Protein AF-A0A2N1RZ16-F1 (afdb_monomer)

Structure (mmCIF, N/CA/C/O backbone):
data_AF-A0A2N1RZ16-F1
#
_entry.id   AF-A0A2N1RZ16-F1
#
loop_
_atom_site.group_PDB
_atom_site.id
_atom_site.type_symbol
_atom_site.label_atom_id
_atom_site.label_alt_id
_atom_site.label_comp_id
_atom_site.label_asym_id
_atom_site.label_entity_id
_atom_site.label_seq_id
_atom_site.pdbx_PDB_ins_code
_atom_site.Cartn_x
_atom_site.Cartn_y
_atom_site.Cartn_z
_atom_site.occupancy
_atom_site.B_iso_or_equiv
_atom_site.auth_seq_id
_atom_site.auth_comp_id
_atom_site.auth_asym_id
_atom_site.auth_atom_id
_atom_site.pdbx_PDB_model_num
ATOM 1 N N . ILE A 1 1 ? -15.605 2.985 6.206 1.00 93.50 1 ILE A N 1
ATOM 2 C CA . ILE A 1 1 ? -14.361 3.387 5.515 1.00 93.50 1 ILE A CA 1
ATOM 3 C C . ILE A 1 1 ? -13.255 3.585 6.530 1.00 93.50 1 ILE A C 1
ATOM 5 O O . ILE A 1 1 ? -13.529 4.088 7.614 1.00 93.50 1 ILE A O 1
ATOM 9 N N . ILE A 1 2 ? -12.041 3.187 6.169 1.00 96.56 2 ILE A N 1
ATOM 10 C CA . ILE A 1 2 ? -10.809 3.470 6.907 1.00 96.56 2 ILE A CA 1
ATOM 11 C C . ILE A 1 2 ? -9.919 4.259 5.952 1.00 96.56 2 ILE A C 1
ATOM 13 O O . ILE A 1 2 ? -9.827 3.893 4.780 1.00 96.56 2 ILE A O 1
ATOM 17 N N . TYR A 1 3 ? -9.338 5.362 6.410 1.00 95.06 3 TYR A N 1
ATOM 18 C CA . TYR A 1 3 ? -8.592 6.274 5.546 1.00 95.06 3 TYR A CA 1
ATOM 19 C C . TYR A 1 3 ? -7.454 6.966 6.295 1.00 95.06 3 TYR A C 1
ATOM 21 O O . TYR A 1 3 ? -7.453 7.071 7.522 1.00 95.06 3 TYR A O 1
ATOM 29 N N . GLU A 1 4 ? -6.471 7.427 5.527 1.00 94.75 4 GLU A N 1
ATOM 30 C CA . GLU A 1 4 ? -5.368 8.239 6.028 1.00 94.75 4 GLU A CA 1
ATOM 31 C C . GLU A 1 4 ? -5.790 9.698 6.190 1.00 94.75 4 GLU A C 1
ATOM 33 O O . GLU A 1 4 ? -6.530 10.259 5.378 1.00 94.75 4 GLU A O 1
ATOM 38 N N . ARG A 1 5 ? -5.281 10.333 7.239 1.00 91.94 5 ARG A N 1
ATOM 39 C CA . ARG A 1 5 ? -5.475 11.751 7.490 1.00 91.94 5 ARG A CA 1
ATOM 40 C C . ARG A 1 5 ? -4.145 12.407 7.810 1.00 91.94 5 ARG A C 1
ATOM 42 O O . ARG A 1 5 ? -3.365 11.915 8.625 1.00 91.94 5 ARG A O 1
ATOM 49 N N . HIS A 1 6 ? -3.898 13.549 7.177 1.00 88.81 6 HIS A N 1
ATOM 50 C CA . HIS A 1 6 ? -2.673 14.316 7.354 1.00 88.81 6 HIS A CA 1
ATOM 51 C C . HIS A 1 6 ? -3.001 15.750 7.753 1.00 88.81 6 HIS A C 1
ATOM 53 O O . HIS A 1 6 ? -3.536 16.521 6.958 1.00 88.81 6 HIS A O 1
ATOM 59 N N . GLY A 1 7 ? -2.601 16.155 8.955 1.00 78.38 7 GLY A N 1
ATOM 60 C CA . GLY A 1 7 ? -2.530 17.576 9.265 1.00 78.38 7 GLY A CA 1
ATOM 61 C C . GLY A 1 7 ? -3.830 18.202 9.762 1.00 78.38 7 GLY A C 1
ATOM 62 O O . GLY A 1 7 ? -4.535 17.669 10.614 1.00 78.38 7 GLY A O 1
ATOM 63 N N . ARG A 1 8 ? -4.046 19.437 9.298 1.00 70.50 8 ARG A N 1
ATOM 64 C CA . ARG A 1 8 ? -5.007 20.399 9.847 1.00 70.50 8 ARG A CA 1
ATOM 65 C C . ARG A 1 8 ? -6.436 20.108 9.377 1.00 70.50 8 ARG A C 1
ATOM 67 O O . ARG A 1 8 ? -6.616 19.446 8.358 1.00 70.50 8 ARG A O 1
ATOM 74 N N . PRO A 1 9 ? -7.446 20.650 10.075 1.00 72.00 9 PRO A N 1
ATOM 75 C CA . PRO A 1 9 ? -8.826 20.534 9.639 1.00 72.00 9 PRO A CA 1
ATOM 76 C C . PRO A 1 9 ? -9.005 21.097 8.236 1.00 72.00 9 PRO A C 1
ATOM 78 O O . PRO A 1 9 ? -8.392 22.118 7.909 1.00 72.00 9 PRO A O 1
ATOM 81 N N . ILE A 1 10 ? -9.864 20.467 7.440 1.00 73.56 10 ILE A N 1
ATOM 82 C CA . ILE A 1 10 ? -10.201 20.976 6.113 1.00 73.56 10 ILE A CA 1
ATOM 83 C C . ILE A 1 10 ? -10.943 22.306 6.309 1.00 73.56 10 ILE A C 1
ATOM 85 O O . ILE A 1 10 ? -12.022 22.317 6.922 1.00 73.56 10 ILE A O 1
ATOM 89 N N . PRO A 1 11 ? -10.389 23.436 5.828 1.00 69.44 11 PRO A N 1
ATOM 90 C CA . PRO A 1 11 ? -11.023 24.735 5.994 1.00 69.44 11 PRO A CA 1
ATOM 91 C C . PRO A 1 11 ? -12.453 24.713 5.451 1.00 69.44 11 PRO A C 1
ATOM 93 O O . PRO A 1 11 ? -12.711 24.130 4.402 1.00 69.44 11 PRO A O 1
ATOM 96 N N . PHE A 1 12 ? -13.379 25.351 6.169 1.00 70.56 12 PHE A N 1
ATOM 97 C CA . PHE A 1 12 ? -14.799 25.500 5.802 1.00 70.56 12 PHE A CA 1
ATOM 98 C C . PHE A 1 12 ? -15.644 24.214 5.787 1.00 70.56 12 PHE A C 1
ATOM 100 O O . PHE A 1 12 ? -16.866 24.315 5.867 1.00 70.56 12 PHE A O 1
ATOM 107 N N . VAL A 1 13 ? -15.021 23.034 5.776 1.00 73.44 13 VAL A N 1
ATOM 108 C CA . VAL A 1 13 ? -15.701 21.736 5.903 1.00 73.44 13 VAL A CA 1
ATOM 109 C C . VAL A 1 13 ? -15.804 21.334 7.373 1.00 73.44 13 VAL A C 1
ATOM 111 O O . VAL A 1 13 ? -16.865 20.932 7.843 1.00 73.44 13 VAL A O 1
ATOM 114 N N . GLU A 1 14 ? -14.726 21.504 8.137 1.00 73.25 14 GLU A N 1
ATOM 115 C CA . GLU A 1 14 ? -14.654 21.005 9.508 1.00 73.25 14 GLU A CA 1
ATOM 116 C C . GLU A 1 14 ? -14.695 22.135 10.537 1.00 73.25 14 GLU A C 1
ATOM 118 O O . GLU A 1 14 ? -13.724 22.861 10.775 1.00 73.25 14 GLU A O 1
ATOM 123 N N . LYS A 1 15 ? -15.844 22.274 11.203 1.00 73.88 15 LYS A N 1
ATOM 124 C CA . LYS A 1 15 ? -16.031 23.230 12.299 1.00 73.88 15 LYS A CA 1
ATOM 125 C C . LYS A 1 15 ? -15.676 22.582 13.634 1.00 73.88 15 LYS A C 1
ATOM 127 O O . LYS A 1 15 ? -16.535 22.073 14.345 1.00 73.88 15 LYS A O 1
ATOM 132 N N . LEU A 1 16 ? -14.398 22.644 14.009 1.00 74.25 16 LEU A N 1
ATOM 133 C CA . LEU A 1 16 ? -13.968 22.168 15.325 1.00 74.25 16 LEU A CA 1
ATOM 134 C C . LEU A 1 16 ? -14.426 23.114 16.442 1.00 74.25 16 LEU A C 1
ATOM 136 O O . LEU A 1 16 ? -13.957 24.257 16.539 1.00 74.25 16 LEU A O 1
ATOM 140 N N . THR A 1 17 ? -15.271 22.605 17.339 1.00 77.19 17 THR A N 1
ATOM 141 C CA . THR A 1 17 ? -15.598 23.271 18.610 1.00 77.19 17 THR A CA 1
ATOM 142 C C . THR A 1 17 ? -14.354 23.405 19.501 1.00 77.19 17 THR A C 1
ATOM 144 O O . THR A 1 17 ? -13.356 22.704 19.312 1.00 77.19 17 THR A O 1
ATOM 147 N N . LYS A 1 18 ? -14.393 24.277 20.524 1.00 73.06 18 LYS A N 1
ATOM 148 C CA . LYS A 1 18 ? -13.283 24.416 21.495 1.00 73.06 18 LYS A CA 1
ATOM 149 C C . LYS A 1 18 ? -12.884 23.072 22.122 1.00 73.06 18 LYS A C 1
ATOM 151 O O . LYS A 1 18 ? -11.696 22.816 22.290 1.00 73.06 18 LYS A O 1
ATOM 156 N N . ARG A 1 19 ? -13.866 22.211 22.418 1.00 72.44 19 ARG A N 1
ATOM 157 C CA . ARG A 1 19 ? -13.645 20.864 22.964 1.00 72.44 19 ARG A CA 1
ATOM 158 C C . ARG A 1 19 ? -12.944 19.958 21.949 1.00 72.44 19 ARG A C 1
ATOM 160 O O . ARG A 1 19 ? -11.936 19.354 22.292 1.00 72.44 19 ARG A O 1
ATOM 167 N N . MET A 1 20 ? -13.412 19.940 20.699 1.00 74.44 20 MET A N 1
ATOM 168 C CA . MET A 1 20 ? -12.822 19.120 19.631 1.00 74.44 20 MET A CA 1
ATOM 169 C C . MET A 1 20 ? -11.389 19.535 19.289 1.00 74.44 20 MET A C 1
ATOM 171 O O . MET A 1 20 ? -10.557 18.687 19.001 1.00 74.44 20 MET A O 1
ATOM 175 N N . ARG A 1 21 ? -11.059 20.833 19.367 1.00 73.25 21 ARG A N 1
ATOM 176 C CA . ARG A 1 21 ? -9.687 21.314 19.119 1.00 73.25 21 ARG A CA 1
ATOM 177 C C . ARG A 1 21 ? -8.661 20.747 20.100 1.00 73.25 21 ARG A C 1
ATOM 179 O O . ARG A 1 21 ? -7.497 20.642 19.726 1.00 73.25 21 ARG A O 1
ATOM 186 N N . LYS A 1 22 ? -9.068 20.413 21.330 1.00 69.56 22 LYS A N 1
ATOM 187 C CA . LYS A 1 22 ? -8.168 19.870 22.359 1.00 69.56 22 LYS A CA 1
ATOM 188 C C . LYS A 1 22 ? -7.806 18.404 22.096 1.00 69.56 22 LYS A C 1
ATOM 190 O O . LYS A 1 22 ? -6.695 18.006 22.413 1.00 69.56 22 LYS A O 1
ATOM 195 N N . SER A 1 23 ? -8.717 17.632 21.503 1.00 73.62 23 SER A N 1
ATOM 196 C CA . SER A 1 23 ? -8.520 16.219 21.148 1.00 73.62 23 SER A CA 1
ATOM 197 C C . SER A 1 23 ? -8.147 16.004 19.677 1.00 73.62 23 SER A C 1
ATOM 199 O O . SER A 1 23 ? -8.096 14.870 19.218 1.00 73.62 23 SER A O 1
ATOM 201 N N . HIS A 1 24 ? -7.934 17.077 18.911 1.00 81.19 24 HIS A N 1
ATOM 202 C CA . HIS A 1 24 ? -7.665 16.977 17.483 1.00 81.19 24 HIS A CA 1
ATOM 203 C C . HIS A 1 24 ? -6.227 16.530 17.216 1.00 81.19 24 HIS A C 1
ATOM 205 O O . HIS A 1 24 ? -5.270 17.235 17.557 1.00 81.19 24 HIS A O 1
ATOM 211 N N . VAL A 1 25 ? -6.084 15.394 16.540 1.00 83.94 25 VAL A N 1
ATOM 212 C CA . VAL A 1 25 ? -4.793 14.886 16.082 1.00 83.94 25 VAL A CA 1
ATOM 213 C C . VAL A 1 25 ? -4.338 15.689 14.868 1.00 83.94 25 VAL A C 1
ATOM 215 O O . VAL A 1 25 ? -4.990 15.708 13.831 1.00 83.94 25 VAL A O 1
ATOM 218 N N . ARG A 1 26 ? -3.196 16.372 15.005 1.00 84.69 26 ARG A N 1
ATOM 219 C CA . ARG A 1 26 ? -2.578 17.150 13.915 1.00 84.69 26 ARG A CA 1
ATOM 220 C C . ARG A 1 26 ? -1.574 16.345 13.091 1.00 84.69 26 ARG A C 1
ATOM 222 O O . ARG A 1 26 ? -1.185 16.794 12.019 1.00 84.69 26 ARG A O 1
ATOM 229 N N . GLY A 1 27 ? -1.079 15.230 13.624 1.00 91.25 27 GLY A N 1
ATOM 230 C CA . GLY A 1 27 ? -0.107 14.373 12.944 1.00 91.25 27 GLY A CA 1
ATOM 231 C C . GLY A 1 27 ? -0.750 13.545 11.835 1.00 91.25 27 GLY A C 1
ATOM 232 O O . GLY A 1 27 ? -1.965 13.574 11.654 1.00 91.25 27 GLY A O 1
ATOM 233 N N . SER A 1 28 ? 0.060 12.793 11.092 1.00 96.12 28 SER A N 1
ATOM 234 C CA . SER A 1 28 ? -0.474 11.732 10.238 1.00 96.12 28 SER A CA 1
ATOM 235 C C . SER A 1 28 ? -1.118 10.649 11.108 1.00 96.12 28 SER A C 1
ATOM 237 O O . SER A 1 28 ? -0.554 10.286 12.138 1.00 96.12 28 SER A O 1
ATOM 239 N N . HIS A 1 29 ? -2.279 10.139 10.715 1.00 96.75 29 HIS A N 1
ATOM 240 C CA . HIS A 1 29 ? -2.988 9.090 11.449 1.00 96.75 29 HIS A CA 1
ATOM 241 C C . HIS A 1 29 ? -4.002 8.373 10.553 1.00 96.75 29 HIS A C 1
ATOM 243 O O . HIS A 1 29 ? -4.281 8.823 9.440 1.00 96.75 29 HIS A O 1
ATOM 249 N N . ILE A 1 30 ? -4.528 7.253 11.040 1.00 97.81 30 ILE A N 1
ATOM 250 C CA . ILE A 1 30 ? -5.588 6.477 10.399 1.00 97.81 30 ILE A CA 1
ATOM 251 C C . ILE A 1 30 ? -6.891 6.692 11.168 1.00 97.81 30 ILE A C 1
ATOM 253 O O . ILE A 1 30 ? -6.920 6.572 12.394 1.00 97.81 30 ILE A O 1
ATOM 257 N N . GLU A 1 31 ? -7.967 6.998 10.445 1.00 95.88 31 GLU A N 1
ATOM 258 C CA . GLU A 1 31 ? -9.314 7.156 10.998 1.00 95.88 31 GLU A CA 1
ATOM 259 C C . GLU A 1 31 ? -10.296 6.161 10.372 1.00 95.88 31 GLU A C 1
ATOM 261 O O . GLU A 1 31 ? -10.116 5.696 9.243 1.00 95.88 31 GLU A O 1
ATOM 266 N N . MET A 1 32 ? -11.385 5.894 11.090 1.00 95.88 32 MET A N 1
ATOM 267 C CA . MET A 1 32 ? -12.543 5.154 10.608 1.00 95.88 32 MET A CA 1
ATOM 268 C C . MET A 1 32 ? -13.810 5.999 10.677 1.00 95.88 32 MET A C 1
ATOM 270 O O . MET A 1 32 ? -14.073 6.694 11.658 1.00 95.88 32 MET A O 1
ATOM 274 N N . ARG A 1 33 ? -14.647 5.866 9.646 1.00 95.00 33 ARG A N 1
ATOM 275 C CA . ARG A 1 33 ? -16.041 6.328 9.641 1.00 95.00 33 ARG A CA 1
ATOM 276 C C . ARG A 1 33 ? -16.957 5.222 9.142 1.00 95.00 33 ARG A C 1
ATOM 278 O O . ARG A 1 33 ? -16.579 4.439 8.270 1.00 95.00 33 ARG A O 1
ATOM 285 N N . SER A 1 34 ? -18.172 5.170 9.664 1.00 95.19 34 SER A N 1
ATOM 286 C CA . SER A 1 34 ? -19.204 4.214 9.252 1.00 95.19 34 SER A CA 1
ATOM 287 C C . SER A 1 34 ? -20.369 4.939 8.587 1.00 95.19 34 SER A C 1
ATOM 289 O O . SER A 1 34 ? -20.610 6.115 8.860 1.00 95.19 34 SER A O 1
ATOM 291 N N . SER A 1 35 ? -21.047 4.248 7.679 1.00 95.69 35 SER A N 1
ATOM 292 C CA . SER A 1 35 ? -22.243 4.723 6.994 1.00 95.69 35 SER A CA 1
ATOM 293 C C . SER A 1 35 ? -23.071 3.516 6.572 1.00 95.69 35 SER A C 1
ATOM 295 O O . SER A 1 35 ? -22.503 2.482 6.218 1.00 95.69 35 SER A O 1
ATOM 297 N N . ASN A 1 36 ? -24.392 3.671 6.596 1.00 96.00 36 ASN A N 1
ATOM 298 C CA . ASN A 1 36 ? -25.337 2.664 6.115 1.00 96.00 36 ASN A CA 1
ATOM 299 C C . ASN A 1 36 ? -25.869 2.988 4.705 1.00 96.00 36 ASN A C 1
ATOM 301 O O . ASN A 1 36 ? -26.555 2.160 4.117 1.00 96.00 36 ASN A O 1
ATOM 305 N N . ASP A 1 37 ? -25.570 4.177 4.170 1.00 95.25 37 ASP A N 1
ATOM 306 C CA . ASP A 1 37 ? -26.138 4.720 2.923 1.00 95.25 37 ASP A CA 1
ATOM 307 C C . ASP A 1 37 ? -25.094 5.404 2.012 1.00 95.25 37 ASP A C 1
ATOM 309 O O . ASP A 1 37 ? -25.440 5.992 0.987 1.00 95.25 37 ASP A O 1
ATOM 313 N N . LEU A 1 38 ? -23.816 5.370 2.405 1.00 93.56 38 LEU A N 1
ATOM 314 C CA . LEU A 1 38 ? -22.675 6.050 1.776 1.00 93.56 38 LEU A CA 1
ATOM 315 C C . LEU A 1 38 ? -22.796 7.584 1.685 1.00 93.56 38 LEU A C 1
ATOM 317 O O . LEU A 1 38 ? -21.920 8.238 1.116 1.00 93.56 38 LEU A O 1
ATOM 321 N N . SER A 1 39 ? -23.832 8.166 2.286 1.00 92.19 39 SER A N 1
ATOM 322 C CA . SER A 1 39 ? -24.160 9.592 2.216 1.00 92.19 39 SER A CA 1
ATOM 323 C C . SER A 1 39 ? -23.978 10.263 3.574 1.00 92.19 39 SER A C 1
ATOM 325 O O . SER A 1 39 ? -23.286 11.276 3.688 1.00 92.19 39 SER A O 1
ATOM 327 N N . ILE A 1 40 ? -24.542 9.671 4.625 1.00 89.88 40 ILE A N 1
ATOM 328 C CA . ILE A 1 40 ? -24.413 10.123 6.006 1.00 89.88 40 ILE A CA 1
ATOM 329 C C . ILE A 1 40 ? -23.335 9.287 6.691 1.00 89.88 40 ILE A C 1
ATOM 331 O O . ILE A 1 40 ? -23.384 8.057 6.699 1.00 89.88 40 ILE A O 1
ATOM 335 N N . TRP A 1 41 ? -22.360 9.963 7.295 1.00 92.81 41 TRP A N 1
ATOM 336 C CA . TRP A 1 41 ? -21.189 9.334 7.902 1.00 92.81 41 TRP A CA 1
ATOM 337 C C . TRP A 1 41 ? -21.090 9.659 9.391 1.00 92.81 41 TRP A C 1
ATOM 339 O O . TRP A 1 41 ? -21.268 10.811 9.787 1.00 92.81 41 TRP A O 1
ATOM 349 N N . SER A 1 42 ? -20.732 8.661 10.204 1.00 92.06 42 SER A N 1
ATOM 350 C CA . SER A 1 42 ? -20.472 8.827 11.641 1.00 92.06 42 SER A CA 1
ATOM 351 C C . SER A 1 42 ? -19.368 9.852 11.921 1.00 92.06 42 SER A C 1
ATOM 353 O O . SER A 1 42 ? -18.592 10.199 11.029 1.00 92.06 42 SER A O 1
ATOM 355 N N . GLU A 1 43 ? -19.224 10.289 13.171 1.00 88.81 43 GLU A N 1
ATOM 356 C CA . GLU A 1 43 ? -18.007 10.991 13.600 1.00 88.81 43 GLU A CA 1
ATOM 357 C C . GLU A 1 43 ? -16.756 10.115 13.364 1.00 88.81 43 GLU A C 1
ATOM 359 O O . GLU A 1 43 ? -16.863 8.879 13.421 1.00 88.81 43 GLU A O 1
ATOM 364 N N . PRO A 1 44 ? -15.592 10.722 13.059 1.00 90.12 44 PRO A N 1
ATOM 365 C CA . PRO A 1 44 ? -14.348 9.988 12.866 1.00 90.12 44 PRO A CA 1
ATOM 366 C C . PRO A 1 44 ? -13.865 9.363 14.175 1.00 90.12 44 PRO A C 1
ATOM 368 O O . PRO A 1 44 ? -13.873 9.997 15.233 1.00 90.12 44 PRO A O 1
ATOM 371 N N . ARG A 1 45 ? -13.418 8.110 14.088 1.00 92.12 45 ARG A N 1
ATOM 372 C CA . ARG A 1 45 ? -12.737 7.390 15.168 1.00 92.12 45 ARG A CA 1
ATOM 373 C C . ARG A 1 45 ? -11.265 7.252 14.816 1.00 92.12 45 ARG A C 1
ATOM 375 O O . ARG A 1 45 ? -10.944 6.763 13.737 1.00 92.12 45 ARG A O 1
ATOM 382 N N . LEU A 1 46 ? -10.389 7.695 15.710 1.00 94.50 46 LEU A N 1
ATOM 383 C CA . LEU A 1 46 ? -8.946 7.520 15.571 1.00 94.50 46 LEU A CA 1
ATOM 384 C C . LEU A 1 46 ? -8.594 6.045 15.786 1.00 94.50 46 LEU A C 1
ATOM 386 O O . LEU A 1 46 ? -8.941 5.501 16.830 1.00 94.50 46 LEU A O 1
ATOM 390 N N . LEU A 1 47 ? -7.908 5.430 14.822 1.00 97.50 47 LEU A N 1
ATOM 391 C CA . LEU A 1 47 ? -7.467 4.037 14.915 1.00 97.50 47 LEU A CA 1
ATOM 392 C C . LEU A 1 47 ? -5.984 3.912 15.283 1.00 97.50 47 LEU A C 1
ATOM 394 O O . LEU A 1 47 ? -5.637 3.063 16.094 1.00 97.50 47 LEU A O 1
ATOM 398 N N . LEU A 1 48 ? -5.116 4.730 14.676 1.00 97.75 48 LEU A N 1
ATOM 399 C CA . LEU A 1 48 ? -3.660 4.650 14.849 1.00 97.75 48 LEU A CA 1
ATOM 400 C C . LEU A 1 48 ? -2.998 5.996 14.538 1.00 97.75 48 LEU A C 1
ATOM 402 O O . LEU A 1 48 ? -3.217 6.543 13.452 1.00 97.75 48 LEU A O 1
ATOM 406 N N . GLU A 1 49 ? -2.154 6.523 15.426 1.00 97.06 49 GLU A N 1
ATOM 407 C CA . GLU A 1 49 ? -1.318 7.686 15.117 1.00 97.06 49 GLU A CA 1
ATOM 408 C C . GLU A 1 49 ? 0.043 7.279 14.541 1.00 97.06 49 GLU A C 1
ATOM 410 O O . GLU A 1 49 ? 0.680 6.329 14.982 1.00 97.06 49 GLU A O 1
ATOM 415 N N . ALA A 1 50 ? 0.567 8.062 13.593 1.00 97.06 50 ALA A N 1
ATOM 416 C CA . ALA A 1 50 ? 1.871 7.786 12.986 1.00 97.06 50 ALA A CA 1
ATOM 417 C C . ALA A 1 50 ? 3.031 7.778 13.988 1.00 97.06 50 ALA A C 1
ATOM 419 O O . ALA A 1 50 ? 3.998 7.061 13.780 1.00 97.06 50 ALA A O 1
ATOM 420 N N . LYS A 1 51 ? 2.931 8.545 15.081 1.00 95.44 51 LYS A N 1
ATOM 421 C CA . LYS A 1 51 ? 3.950 8.588 16.145 1.00 95.44 51 LYS A CA 1
ATOM 422 C C . LYS A 1 51 ? 4.096 7.261 16.901 1.00 95.44 51 LYS A C 1
ATOM 424 O O . LYS A 1 51 ? 5.068 7.087 17.620 1.00 95.44 51 LYS A O 1
ATOM 429 N N . GLU A 1 52 ? 3.105 6.377 16.793 1.00 96.31 52 GLU A N 1
ATOM 430 C CA . GLU A 1 52 ? 3.119 5.063 17.436 1.00 96.31 52 GLU A CA 1
ATOM 431 C C . GLU A 1 52 ? 3.903 4.044 16.600 1.00 96.31 52 GLU A C 1
ATOM 433 O O . GLU A 1 52 ? 4.310 3.015 17.123 1.00 96.31 52 GLU A O 1
ATOM 438 N N . ILE A 1 53 ? 4.161 4.333 15.318 1.00 97.69 53 ILE A N 1
ATOM 439 C CA . ILE A 1 53 ? 4.919 3.465 14.415 1.00 97.69 53 ILE A CA 1
ATOM 440 C C . ILE A 1 53 ? 6.376 3.955 14.350 1.00 97.69 53 ILE A C 1
ATOM 442 O O . ILE A 1 53 ? 6.615 5.023 13.782 1.00 97.69 53 ILE A O 1
ATOM 446 N N . PRO A 1 54 ? 7.362 3.186 14.859 1.00 96.06 54 PRO A N 1
ATOM 447 C CA . PRO A 1 54 ? 8.750 3.650 14.981 1.00 96.06 54 PRO A CA 1
ATOM 448 C C . PRO A 1 54 ? 9.403 4.075 13.665 1.00 96.06 54 PRO A C 1
ATOM 450 O O . PRO A 1 54 ? 10.224 4.979 13.641 1.00 96.06 54 PRO A O 1
ATOM 453 N N . SER A 1 55 ? 9.034 3.438 12.554 1.00 97.31 55 SER A N 1
ATOM 454 C CA . SER A 1 55 ? 9.604 3.720 11.234 1.00 97.31 55 SER A CA 1
ATOM 455 C C . SER A 1 55 ? 8.916 4.871 10.492 1.00 97.31 55 SER A C 1
ATOM 457 O O . SER A 1 55 ? 9.291 5.189 9.363 1.00 97.31 55 SER A O 1
ATOM 459 N N . ALA A 1 56 ? 7.881 5.492 11.070 1.00 97.50 56 ALA A N 1
ATOM 460 C CA . ALA A 1 56 ? 7.042 6.450 10.354 1.00 97.50 56 ALA A CA 1
ATOM 461 C C . ALA A 1 56 ? 7.713 7.804 10.094 1.00 97.50 56 ALA A C 1
ATOM 463 O O . ALA A 1 56 ? 7.312 8.493 9.149 1.00 97.50 56 ALA A O 1
ATOM 464 N N . ASP A 1 57 ? 8.702 8.196 10.896 1.00 96.75 57 ASP A N 1
ATOM 465 C CA . ASP A 1 57 ? 9.492 9.421 10.729 1.00 96.75 57 ASP A CA 1
ATOM 466 C C . ASP A 1 57 ? 10.898 9.174 10.174 1.00 96.75 57 ASP A C 1
ATOM 468 O O . ASP A 1 57 ? 11.675 10.116 10.042 1.00 96.75 57 ASP A O 1
ATOM 472 N N . ASP A 1 58 ? 11.221 7.946 9.772 1.00 96.94 58 ASP A N 1
ATOM 473 C CA . ASP A 1 58 ? 12.534 7.642 9.214 1.00 96.94 58 ASP A CA 1
ATOM 474 C C . ASP A 1 58 ? 12.837 8.536 7.995 1.00 96.94 58 ASP A C 1
ATOM 476 O O . ASP A 1 58 ? 12.033 8.620 7.061 1.00 96.94 58 ASP A O 1
ATOM 480 N N . TYR A 1 59 ? 13.974 9.239 8.024 1.00 95.25 59 TYR A N 1
ATOM 481 C CA . TYR A 1 59 ? 14.376 10.306 7.085 1.00 95.25 59 TYR A CA 1
ATOM 482 C C . TYR A 1 59 ? 13.373 11.465 6.913 1.00 95.25 59 TYR A C 1
ATOM 484 O O . TYR A 1 59 ? 13.400 12.182 5.906 1.00 95.25 59 TYR A O 1
ATOM 492 N N . ARG A 1 60 ? 12.470 11.695 7.873 1.00 92.88 60 ARG A N 1
ATOM 493 C CA . ARG A 1 60 ? 11.439 12.739 7.797 1.00 92.88 60 ARG A CA 1
ATOM 494 C C . ARG A 1 60 ? 11.300 13.485 9.118 1.00 92.88 60 ARG A C 1
ATOM 496 O O . ARG A 1 60 ? 11.303 12.921 10.195 1.00 92.88 60 ARG A O 1
ATOM 503 N N . LYS A 1 61 ? 11.054 14.795 9.042 1.00 92.56 61 LYS A N 1
ATOM 504 C CA . LYS A 1 61 ? 10.772 15.601 10.244 1.00 92.56 61 LYS A CA 1
ATOM 505 C C . LYS A 1 61 ? 9.443 15.234 10.919 1.00 92.56 61 LYS A C 1
ATOM 507 O O . LYS A 1 61 ? 9.291 15.428 12.118 1.00 92.56 61 LYS A O 1
ATOM 512 N N . ASN A 1 62 ? 8.458 14.803 10.130 1.00 94.06 62 ASN A N 1
ATOM 513 C CA . ASN A 1 62 ? 7.121 14.477 10.615 1.00 94.06 62 ASN A CA 1
ATOM 514 C C . ASN A 1 62 ? 6.793 13.023 10.250 1.00 94.06 62 ASN A C 1
ATOM 516 O O . ASN A 1 62 ? 6.913 12.694 9.062 1.00 94.06 62 ASN A O 1
ATOM 520 N N . PRO A 1 63 ? 6.316 12.210 11.213 1.00 96.19 63 PRO A N 1
ATOM 521 C CA . PRO A 1 63 ? 5.863 10.853 10.950 1.00 96.19 63 PRO A CA 1
ATOM 522 C C . PRO A 1 63 ? 4.723 10.814 9.926 1.00 96.19 63 PRO A C 1
ATOM 524 O O . PRO A 1 63 ? 3.807 11.646 9.968 1.00 96.19 63 PRO A O 1
ATOM 527 N N . VAL A 1 64 ? 4.757 9.840 9.016 1.00 96.56 64 VAL A N 1
ATOM 528 C CA . VAL A 1 64 ? 3.731 9.637 7.985 1.00 96.56 64 VAL A CA 1
ATOM 529 C C . VAL A 1 64 ? 3.324 8.171 7.920 1.00 96.56 64 VAL A C 1
ATOM 531 O O . VAL A 1 64 ? 4.175 7.289 7.824 1.00 96.56 64 VAL A O 1
ATOM 534 N N . LEU A 1 65 ? 2.012 7.942 7.916 1.00 97.62 65 LEU A N 1
ATOM 535 C CA . LEU A 1 65 ? 1.398 6.672 7.533 1.00 97.62 65 LEU A CA 1
ATOM 536 C C . LEU A 1 65 ? 0.746 6.813 6.165 1.00 97.62 65 LEU A C 1
ATOM 538 O O . LEU A 1 65 ? 0.488 7.925 5.719 1.00 97.62 65 LEU A O 1
ATOM 542 N N . SER A 1 66 ? 0.490 5.703 5.490 1.00 96.00 66 SER A N 1
ATOM 543 C CA . SER A 1 66 ? -0.203 5.706 4.206 1.00 96.00 66 SER A CA 1
ATOM 544 C C . SER A 1 66 ? -0.878 4.372 3.924 1.00 96.00 66 SER A C 1
ATOM 546 O O . SER A 1 66 ? -0.497 3.359 4.506 1.00 96.00 66 SER A O 1
ATOM 548 N N . HIS A 1 67 ? -1.835 4.365 3.000 1.00 95.00 67 HIS A N 1
ATOM 549 C CA . HIS A 1 67 ? -2.415 3.142 2.426 1.00 95.00 67 HIS A CA 1
ATOM 550 C C . HIS A 1 67 ? -2.926 2.121 3.466 1.00 95.00 67 HIS A C 1
ATOM 552 O O . HIS A 1 67 ? -2.501 0.964 3.436 1.00 95.00 67 HIS A O 1
ATOM 558 N N . PRO A 1 68 ? -3.819 2.516 4.393 1.00 97.12 68 PRO A N 1
ATOM 559 C CA . PRO A 1 68 ? -4.347 1.590 5.385 1.00 97.12 68 PRO A CA 1
ATOM 560 C C . PRO A 1 68 ? -5.168 0.474 4.732 1.00 97.12 68 PRO A C 1
ATOM 562 O O . PRO A 1 68 ? -6.032 0.731 3.890 1.00 97.12 68 PRO A O 1
ATOM 565 N N . GLN A 1 69 ? -4.958 -0.758 5.183 1.00 97.00 69 GLN A N 1
ATOM 566 C CA . GLN A 1 69 ? -5.801 -1.898 4.849 1.00 97.00 69 GLN A CA 1
ATOM 567 C C . GLN A 1 69 ? -6.036 -2.761 6.085 1.00 97.00 69 GLN A C 1
ATOM 569 O O . GLN A 1 69 ? -5.091 -3.254 6.692 1.00 97.00 69 GLN A O 1
ATOM 574 N N . VAL A 1 70 ? -7.301 -2.974 6.442 1.00 97.31 70 VAL A N 1
ATOM 575 C CA . VAL A 1 70 ? -7.676 -3.853 7.554 1.00 97.31 70 VAL A CA 1
ATOM 576 C C . VAL A 1 70 ? -8.058 -5.240 7.045 1.00 97.31 70 VAL A C 1
ATOM 578 O O . VAL A 1 70 ? -8.747 -5.359 6.029 1.00 97.31 70 VAL A O 1
ATOM 581 N N . LEU A 1 71 ? -7.645 -6.284 7.761 1.00 96.25 71 LEU A N 1
ATOM 582 C CA . LEU A 1 71 ? -8.078 -7.660 7.538 1.00 96.25 71 LEU A CA 1
ATOM 583 C C . LEU A 1 71 ? -8.527 -8.319 8.849 1.00 96.25 71 LEU A C 1
ATOM 585 O O . LEU A 1 71 ? -7.863 -8.142 9.873 1.00 96.25 71 LEU A O 1
ATOM 589 N N . PRO A 1 72 ? -9.606 -9.124 8.826 1.00 96.19 72 PRO A N 1
ATOM 590 C CA . PRO A 1 72 ? -9.941 -9.993 9.944 1.00 96.19 72 PRO A CA 1
ATOM 591 C C . PRO A 1 72 ? -8.904 -11.117 10.070 1.00 96.19 72 PRO A C 1
ATOM 593 O O . PRO A 1 72 ? -8.613 -11.855 9.120 1.00 96.19 72 PRO A O 1
ATOM 596 N N . VAL A 1 73 ? -8.372 -11.267 11.273 1.00 95.25 73 VAL A N 1
ATOM 597 C CA . VAL A 1 73 ? -7.414 -12.305 11.663 1.00 95.25 73 VAL A CA 1
ATOM 598 C C . VAL A 1 73 ? -7.962 -13.055 12.875 1.00 95.25 73 VAL A C 1
ATOM 600 O O . VAL A 1 73 ? -9.040 -12.743 13.379 1.00 95.25 73 VAL A O 1
ATOM 603 N N . GLU A 1 74 ? -7.268 -14.098 13.318 1.00 92.44 74 GLU A N 1
ATOM 604 C CA . GLU A 1 74 ? -7.643 -14.760 14.565 1.00 92.44 74 GLU A CA 1
ATOM 605 C C . GLU A 1 74 ? -7.600 -13.756 15.730 1.00 92.44 74 GLU A C 1
ATOM 607 O O . GLU A 1 74 ? -6.662 -12.970 15.844 1.00 92.44 74 GLU A O 1
ATOM 612 N N . GLY A 1 75 ? -8.650 -13.741 16.553 1.00 95.00 75 GLY A N 1
ATOM 613 C CA . GLY A 1 75 ? -8.755 -12.865 17.723 1.00 95.00 75 GLY A CA 1
ATOM 614 C C . GLY A 1 75 ? -9.105 -11.397 17.446 1.00 95.00 75 GLY A C 1
ATOM 615 O O . GLY A 1 75 ? -9.362 -10.671 18.399 1.00 95.00 75 GLY A O 1
ATOM 616 N N . GLY A 1 76 ? -9.155 -10.939 16.189 1.00 97.19 76 GLY A N 1
ATOM 617 C CA . GLY A 1 76 ? -9.480 -9.540 15.905 1.00 97.19 76 GLY A CA 1
ATOM 618 C C . GLY A 1 76 ? -9.152 -9.082 14.488 1.00 97.19 76 GLY A C 1
ATOM 619 O O . GLY A 1 76 ? -9.461 -9.746 13.496 1.00 97.19 76 GLY A O 1
ATOM 620 N N . PHE A 1 77 ? -8.536 -7.909 14.391 1.00 98.25 77 PHE A N 1
ATOM 621 C CA . PHE A 1 77 ? -8.288 -7.193 13.148 1.00 98.25 77 PHE A CA 1
ATOM 622 C C . PHE A 1 77 ? -6.838 -6.732 13.079 1.00 98.25 77 PHE A C 1
ATOM 624 O O . PHE A 1 77 ? -6.321 -6.108 14.004 1.00 98.25 77 PHE A O 1
ATOM 631 N N . ARG A 1 78 ? -6.192 -6.995 11.943 1.00 98.00 78 ARG A N 1
ATOM 632 C CA . ARG A 1 78 ? -4.853 -6.491 11.635 1.00 98.00 78 ARG A CA 1
ATOM 633 C C . ARG A 1 78 ? -4.953 -5.372 10.612 1.00 98.00 78 ARG A C 1
ATOM 635 O O . ARG A 1 78 ? -5.567 -5.538 9.560 1.00 98.00 78 ARG A O 1
ATOM 642 N N . LEU A 1 79 ? -4.327 -4.246 10.914 1.00 98.31 79 LEU A N 1
ATOM 643 C CA . LEU A 1 79 ? -4.191 -3.090 10.044 1.00 98.31 79 LEU A CA 1
ATOM 644 C C . LEU A 1 79 ? -2.786 -3.079 9.439 1.00 98.31 79 LEU A C 1
ATOM 646 O O . LEU A 1 79 ? -1.808 -2.918 10.160 1.00 98.31 79 LEU A O 1
ATOM 650 N N . TYR A 1 80 ? -2.694 -3.217 8.121 1.00 98.19 80 TYR A N 1
ATOM 651 C CA . TYR A 1 80 ? -1.484 -2.977 7.340 1.00 98.19 80 TYR A CA 1
ATOM 652 C C . TYR A 1 80 ? -1.418 -1.498 6.967 1.00 98.19 80 TYR A C 1
ATOM 654 O O . TYR A 1 80 ? -2.407 -0.929 6.501 1.00 98.19 80 TYR A O 1
ATOM 662 N N . VAL A 1 81 ? -0.260 -0.874 7.159 1.00 98.00 81 VAL A N 1
ATOM 663 C CA . VAL A 1 81 ? -0.017 0.535 6.825 1.00 98.00 81 VAL A CA 1
ATOM 664 C C . VAL A 1 81 ? 1.370 0.701 6.228 1.00 98.00 81 VAL A C 1
ATOM 666 O O . VAL A 1 81 ? 2.339 0.116 6.700 1.00 98.00 81 VAL A O 1
ATOM 669 N N . GLY A 1 82 ? 1.490 1.540 5.207 1.00 97.94 82 GLY A N 1
ATOM 670 C CA . GLY A 1 82 ? 2.785 2.053 4.786 1.00 97.94 82 GLY A CA 1
ATOM 671 C C . GLY A 1 82 ? 3.298 3.088 5.787 1.00 97.94 82 GLY A C 1
ATOM 672 O O . GLY A 1 82 ? 2.516 3.928 6.232 1.00 97.94 82 GLY A O 1
ATOM 673 N N . SER A 1 83 ? 4.590 3.083 6.105 1.00 97.81 83 SER A N 1
ATOM 674 C CA . SER A 1 83 ? 5.213 4.058 7.009 1.00 97.81 83 SER A CA 1
ATOM 675 C C . SER A 1 83 ? 6.444 4.721 6.379 1.00 97.81 83 SER A C 1
ATOM 677 O O . SER A 1 83 ? 7.189 4.116 5.598 1.00 97.81 83 SER A O 1
ATOM 679 N N . SER A 1 84 ? 6.602 6.018 6.670 1.00 97.31 84 SER A N 1
ATOM 680 C CA . SER A 1 84 ? 7.525 6.932 5.985 1.00 97.31 84 SER A CA 1
ATOM 681 C C . SER A 1 84 ? 7.342 6.935 4.450 1.00 97.31 84 SER A C 1
ATOM 683 O O . SER A 1 84 ? 6.416 6.336 3.895 1.00 97.31 84 SER A O 1
ATOM 685 N N . LYS A 1 85 ? 8.167 7.702 3.733 1.00 95.75 85 LYS A N 1
ATOM 686 C CA . LYS A 1 85 ? 8.113 7.856 2.275 1.00 95.75 85 LYS A CA 1
ATOM 687 C C . LYS A 1 85 ? 9.509 7.874 1.665 1.00 95.75 85 LYS A C 1
ATOM 689 O O . LYS A 1 85 ? 10.435 8.421 2.255 1.00 95.75 85 LYS A O 1
ATOM 694 N N . VAL A 1 86 ? 9.619 7.337 0.457 1.00 94.25 86 VAL A N 1
ATOM 695 C CA . VAL A 1 86 ? 10.804 7.403 -0.405 1.00 94.25 86 VAL A CA 1
ATOM 696 C C . VAL A 1 86 ? 10.409 7.897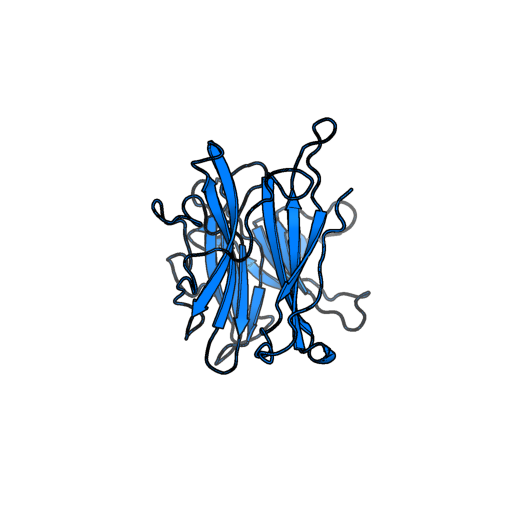 -1.798 1.00 94.25 86 VAL A C 1
ATOM 698 O O . VAL A 1 86 ? 9.293 7.637 -2.257 1.00 94.25 86 VAL A O 1
ATOM 701 N N . GLY A 1 87 ? 11.318 8.626 -2.448 1.00 88.81 87 GLY A N 1
ATOM 702 C CA . GLY A 1 87 ? 11.088 9.302 -3.723 1.00 88.81 87 GLY A CA 1
ATOM 703 C C . GLY A 1 87 ? 10.164 10.518 -3.619 1.00 88.81 87 GLY A C 1
ATOM 704 O O . GLY A 1 87 ? 9.534 10.761 -2.588 1.00 88.81 87 GLY A O 1
ATOM 705 N N . GLU A 1 88 ? 10.090 11.296 -4.698 1.00 80.81 88 GLU A N 1
ATOM 706 C CA . GLU A 1 88 ? 9.384 12.586 -4.700 1.00 80.81 88 GLU A CA 1
ATOM 707 C C . GLU A 1 88 ? 8.167 12.598 -5.633 1.00 80.81 88 GLU A C 1
ATOM 709 O O . GLU A 1 88 ? 7.071 12.979 -5.218 1.00 80.81 88 GLU A O 1
ATOM 714 N N . HIS A 1 89 ? 8.324 12.132 -6.877 1.00 80.44 89 HIS A N 1
ATOM 715 C CA . HIS A 1 89 ? 7.309 12.280 -7.925 1.00 80.44 89 HIS A CA 1
ATOM 716 C C . HIS A 1 89 ? 7.232 11.046 -8.833 1.00 80.44 89 HIS A C 1
ATOM 718 O O . HIS A 1 89 ? 7.811 11.072 -9.915 1.00 80.44 89 HIS A O 1
ATOM 724 N N . PRO A 1 90 ? 6.518 9.981 -8.435 1.00 85.69 90 PRO A N 1
ATOM 725 C CA . PRO A 1 90 ? 5.691 9.815 -7.237 1.00 85.69 90 PRO A CA 1
ATOM 726 C C . PRO A 1 90 ? 6.504 9.368 -6.008 1.00 85.69 90 PRO A C 1
ATOM 728 O O . PRO A 1 90 ? 7.510 8.659 -6.110 1.00 85.69 90 PRO A O 1
ATOM 731 N N . ALA A 1 91 ? 6.035 9.744 -4.818 1.00 90.69 91 ALA A N 1
ATOM 732 C CA . ALA A 1 91 ? 6.517 9.178 -3.560 1.00 90.69 91 ALA A CA 1
ATOM 733 C C . ALA A 1 91 ? 5.813 7.843 -3.267 1.00 90.69 91 ALA A C 1
ATOM 735 O O . ALA A 1 91 ? 4.630 7.681 -3.562 1.00 90.69 91 ALA A O 1
ATOM 736 N N . SER A 1 92 ? 6.517 6.910 -2.634 1.00 92.56 92 SER A N 1
ATOM 737 C CA . SER A 1 92 ? 5.997 5.598 -2.230 1.00 92.56 92 SER A CA 1
ATOM 738 C C . SER A 1 92 ? 6.284 5.336 -0.755 1.00 92.56 92 SER A C 1
ATOM 740 O O . SER A 1 92 ? 7.194 5.941 -0.190 1.00 92.56 92 SER A O 1
ATOM 742 N N . SER A 1 93 ? 5.539 4.430 -0.118 1.00 96.00 93 SER A N 1
ATOM 743 C CA . SER A 1 93 ? 5.833 4.020 1.260 1.00 96.00 93 SER A CA 1
ATOM 744 C C . SER A 1 93 ? 7.244 3.429 1.338 1.00 96.00 93 SER A C 1
ATOM 746 O O . SER A 1 93 ? 7.649 2.653 0.465 1.00 96.00 93 SER A O 1
ATOM 748 N N . ARG A 1 94 ? 8.018 3.839 2.347 1.00 97.31 94 ARG A N 1
ATOM 749 C CA . ARG A 1 94 ? 9.378 3.316 2.549 1.00 97.31 94 ARG A CA 1
ATOM 750 C C . ARG A 1 94 ? 9.320 1.911 3.141 1.00 97.31 94 ARG A C 1
ATOM 752 O O . ARG A 1 94 ? 10.004 1.015 2.649 1.00 97.31 94 ARG A O 1
ATOM 759 N N . TYR A 1 95 ? 8.429 1.740 4.111 1.00 98.12 95 TYR A N 1
ATOM 760 C CA . TYR A 1 95 ? 8.170 0.491 4.807 1.00 98.12 95 TYR A CA 1
ATOM 761 C C . TYR A 1 95 ? 6.685 0.134 4.771 1.00 98.12 95 TYR A C 1
ATOM 763 O O . TYR A 1 95 ? 5.836 0.995 4.528 1.00 98.12 95 TYR A O 1
ATOM 771 N N . VAL A 1 96 ? 6.381 -1.125 5.074 1.00 98.25 96 VAL A N 1
ATOM 772 C CA . VAL A 1 96 ? 5.052 -1.580 5.495 1.00 98.25 96 VAL A CA 1
ATOM 773 C C . VAL A 1 96 ? 5.153 -2.075 6.932 1.00 98.25 96 VAL A C 1
ATOM 775 O O . VAL A 1 96 ? 6.099 -2.778 7.274 1.00 98.25 96 VAL A O 1
ATOM 778 N N . CYS A 1 97 ? 4.180 -1.724 7.762 1.00 98.12 97 CYS A N 1
ATOM 779 C CA . CYS A 1 97 ? 4.048 -2.124 9.160 1.00 98.12 97 CYS A CA 1
ATOM 780 C C . CYS A 1 97 ? 2.645 -2.682 9.412 1.00 98.12 97 CYS A C 1
ATOM 782 O O . CYS A 1 97 ? 1.732 -2.480 8.604 1.00 98.12 97 CYS A O 1
ATOM 784 N N . THR A 1 98 ? 2.470 -3.346 10.553 1.00 98.12 98 THR A N 1
ATOM 785 C CA . THR A 1 98 ? 1.162 -3.804 11.020 1.00 98.12 98 THR A CA 1
ATOM 786 C C . THR A 1 98 ? 0.868 -3.356 12.441 1.00 98.12 98 THR A C 1
ATOM 788 O O . THR A 1 98 ? 1.772 -3.103 13.240 1.00 98.12 98 THR A O 1
ATOM 791 N N . ALA A 1 99 ? -0.420 -3.249 12.736 1.00 98.38 99 ALA A N 1
ATOM 792 C CA . ALA A 1 99 ? -0.953 -3.034 14.066 1.00 98.38 99 ALA A CA 1
ATOM 793 C C . ALA A 1 99 ? -2.205 -3.900 14.262 1.00 98.38 99 ALA A C 1
ATOM 795 O O . ALA A 1 99 ? -2.890 -4.221 13.287 1.00 98.38 99 ALA A O 1
ATOM 796 N N . PHE A 1 100 ? -2.528 -4.247 15.501 1.00 98.44 100 PHE A N 1
ATOM 797 C CA . PHE A 1 100 ? -3.628 -5.140 15.853 1.00 98.44 100 PHE A CA 1
ATOM 798 C C . PHE A 1 100 ? -4.639 -4.473 16.787 1.00 98.44 100 PHE A C 1
ATOM 800 O O . PHE A 1 100 ? -4.277 -3.669 17.646 1.00 98.44 100 PHE A O 1
ATOM 807 N N . SER A 1 101 ? -5.909 -4.841 16.635 1.00 98.38 101 SER A N 1
ATOM 808 C CA . SER A 1 101 ? -6.972 -4.528 17.586 1.00 98.38 101 SER A CA 1
ATOM 809 C C . SER A 1 101 ? -7.954 -5.693 17.688 1.00 98.38 101 SER A C 1
ATOM 811 O O . SER A 1 101 ? -8.248 -6.352 16.691 1.00 98.38 101 SER A O 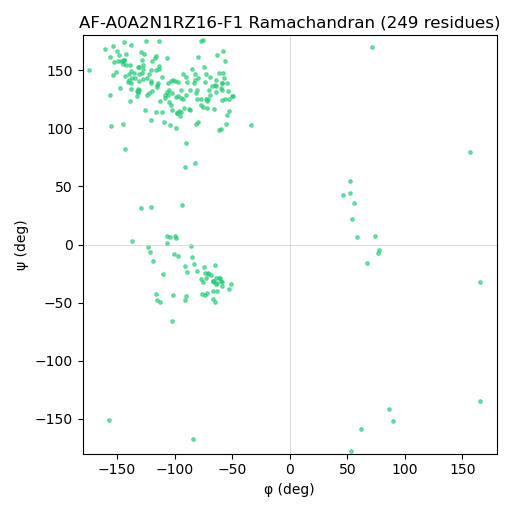1
ATOM 813 N N . GLU A 1 102 ? -8.507 -5.936 18.876 1.00 98.25 102 GLU A N 1
ATOM 814 C CA . GLU A 1 102 ? -9.552 -6.952 19.079 1.00 98.25 102 GLU A CA 1
ATOM 815 C C . GLU A 1 102 ? -10.875 -6.557 18.398 1.00 98.25 102 GLU A C 1
ATOM 817 O O . GLU A 1 102 ? -11.665 -7.417 18.006 1.00 98.25 102 GLU A O 1
ATOM 822 N N . THR A 1 103 ? -11.115 -5.253 18.206 1.00 97.69 103 THR A N 1
ATOM 823 C CA . THR A 1 103 ? -12.311 -4.732 17.534 1.00 97.69 103 THR A CA 1
ATOM 824 C C . THR A 1 103 ? -11.947 -3.913 16.302 1.00 97.69 103 THR A C 1
ATOM 826 O O . THR A 1 103 ? -10.901 -3.274 16.229 1.00 97.69 103 THR A O 1
ATOM 829 N N . LEU A 1 104 ? -12.837 -3.906 15.308 1.00 97.25 104 LEU A N 1
ATOM 830 C CA . LEU A 1 104 ? -12.604 -3.218 14.035 1.00 97.25 104 LEU A CA 1
ATOM 831 C C . LEU A 1 104 ? -12.346 -1.713 14.216 1.00 97.25 104 LEU A C 1
ATOM 833 O O . LEU A 1 104 ? -11.567 -1.118 13.472 1.00 97.25 104 LEU A O 1
ATOM 837 N N . ASP A 1 105 ? -13.033 -1.113 15.180 1.00 95.62 105 ASP A N 1
ATOM 838 C CA . ASP A 1 105 ? -13.089 0.317 15.469 1.00 95.62 105 ASP A CA 1
ATOM 839 C C . ASP A 1 105 ? -12.306 0.724 16.727 1.00 95.62 105 ASP A C 1
ATOM 841 O O . ASP A 1 105 ? -12.425 1.870 17.172 1.00 95.62 105 ASP A O 1
ATOM 845 N N . GLY A 1 106 ? -11.558 -0.214 17.311 1.00 95.06 106 GLY A N 1
ATOM 846 C CA . GLY A 1 106 ? -10.723 0.013 18.479 1.00 95.06 106 GLY A CA 1
ATOM 847 C C . GLY A 1 106 ? -9.421 0.731 18.136 1.00 95.06 106 GLY A C 1
ATOM 848 O O . GLY A 1 106 ? -9.095 0.978 16.974 1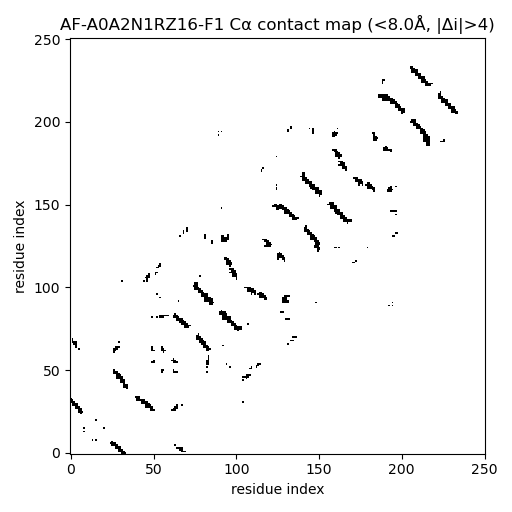.00 95.06 106 GLY A O 1
ATOM 849 N N . THR A 1 107 ? -8.648 1.056 19.169 1.00 95.69 107 THR A N 1
ATOM 850 C CA . THR A 1 107 ? -7.267 1.512 18.985 1.00 95.69 107 THR A CA 1
ATOM 851 C C . THR A 1 107 ? -6.417 0.337 18.513 1.00 95.69 107 THR A C 1
ATOM 853 O O . THR A 1 107 ? -6.497 -0.755 19.080 1.00 95.69 107 THR A O 1
ATOM 856 N N . TYR A 1 108 ? -5.608 0.563 17.483 1.00 98.31 108 TYR A N 1
ATOM 857 C CA . TYR A 1 108 ? -4.679 -0.423 16.950 1.00 98.31 108 TYR A CA 1
ATOM 858 C C . TYR A 1 108 ? -3.304 -0.230 17.581 1.00 98.31 108 TYR A C 1
ATOM 860 O O . TYR A 1 108 ? -2.794 0.885 17.632 1.00 98.31 108 TYR A O 1
ATOM 868 N N . ILE A 1 109 ? -2.693 -1.323 18.030 1.00 97.88 109 ILE A N 1
ATOM 869 C CA . ILE A 1 109 ? -1.377 -1.332 18.672 1.00 97.88 109 ILE A CA 1
ATOM 870 C C . ILE A 1 109 ? -0.370 -1.956 17.698 1.00 97.88 109 ILE A C 1
ATOM 872 O O . ILE A 1 109 ? -0.650 -3.038 17.187 1.00 97.88 109 ILE A O 1
ATOM 876 N N . PRO A 1 110 ? 0.778 -1.315 17.408 1.00 97.56 110 PRO A N 1
ATOM 877 C CA . PRO A 1 110 ? 1.796 -1.874 16.517 1.00 97.56 110 PRO A CA 1
ATOM 878 C C . PRO A 1 110 ? 2.232 -3.285 16.931 1.00 97.56 110 PRO A C 1
ATOM 880 O O . PRO A 1 110 ? 2.579 -3.506 18.090 1.00 97.56 110 PRO A O 1
ATOM 883 N N . ASP A 1 111 ? 2.275 -4.218 15.976 1.00 93.56 111 ASP A N 1
ATOM 884 C CA . ASP A 1 111 ? 2.654 -5.617 16.245 1.00 93.56 111 ASP A CA 1
ATOM 885 C C . ASP A 1 111 ? 4.153 -5.767 16.563 1.00 93.56 111 ASP A C 1
ATOM 887 O O . ASP A 1 111 ? 4.577 -6.729 17.200 1.00 93.56 111 ASP A O 1
ATOM 891 N N . SER A 1 112 ? 4.981 -4.839 16.072 1.00 93.94 112 SER A N 1
ATOM 892 C CA . SER A 1 112 ? 6.440 -4.921 16.138 1.00 93.94 112 SER A CA 1
ATOM 893 C C . SER A 1 112 ? 7.086 -3.538 16.132 1.00 93.94 112 SER A C 1
ATOM 895 O O . SER A 1 112 ? 6.519 -2.564 15.637 1.00 93.94 112 SER A O 1
ATOM 897 N N . GLN A 1 113 ? 8.311 -3.471 16.656 1.00 92.75 113 GLN A N 1
ATOM 898 C CA . GLN A 1 113 ? 9.177 -2.296 16.532 1.00 92.75 113 GLN A CA 1
ATOM 899 C C . GLN A 1 113 ? 9.893 -2.232 15.174 1.00 92.75 113 GLN A C 1
ATOM 901 O O . GLN A 1 113 ? 10.294 -1.155 14.739 1.00 92.75 113 GLN A O 1
ATOM 906 N N . MET A 1 114 ? 10.043 -3.375 14.501 1.00 95.56 114 MET A N 1
ATOM 907 C CA . MET A 1 114 ? 10.652 -3.473 13.174 1.00 95.56 114 MET A CA 1
ATOM 908 C C . MET A 1 114 ? 9.577 -3.382 12.084 1.00 95.56 114 MET A C 1
ATOM 910 O O . MET A 1 114 ? 8.462 -3.876 12.287 1.00 95.56 114 MET A O 1
ATOM 914 N N . PRO A 1 115 ? 9.883 -2.787 10.916 1.00 96.81 115 PRO A N 1
ATOM 915 C CA . PRO A 1 115 ? 8.974 -2.833 9.781 1.00 96.81 115 PRO A CA 1
ATOM 916 C C . PRO A 1 115 ? 8.731 -4.278 9.334 1.00 96.81 115 PRO A C 1
ATOM 918 O O . PRO A 1 115 ? 9.613 -5.128 9.411 1.00 96.81 115 PRO A O 1
ATOM 921 N N . LEU A 1 116 ? 7.523 -4.541 8.839 1.00 97.56 116 LEU A N 1
ATOM 922 C CA . LEU A 1 116 ? 7.143 -5.836 8.284 1.00 97.56 116 LEU A CA 1
ATOM 923 C C . LEU A 1 116 ? 7.818 -6.087 6.934 1.00 97.56 116 LEU A C 1
ATOM 925 O O . LEU A 1 116 ? 8.256 -7.193 6.634 1.00 97.56 116 LEU A O 1
ATOM 929 N N . VAL A 1 117 ? 7.857 -5.049 6.096 1.00 97.06 117 VAL A N 1
ATOM 930 C CA . VAL A 1 117 ? 8.457 -5.097 4.763 1.00 97.06 117 VAL A CA 1
ATOM 931 C C . VAL A 1 117 ? 9.256 -3.825 4.526 1.00 97.06 117 VAL A C 1
ATOM 933 O O . VAL A 1 117 ? 8.760 -2.722 4.757 1.00 97.06 117 VAL A O 1
ATOM 936 N N . GLU A 1 118 ? 10.472 -3.979 4.011 1.00 96.25 118 GLU A N 1
ATOM 937 C CA . GLU A 1 118 ? 11.392 -2.886 3.695 1.00 96.25 118 GLU A CA 1
ATOM 938 C C . GLU A 1 118 ? 12.103 -3.090 2.349 1.00 96.25 118 GLU A C 1
ATOM 940 O O . GLU A 1 118 ? 11.984 -4.143 1.710 1.00 96.25 118 GLU A O 1
ATOM 945 N N . ALA A 1 119 ? 12.831 -2.066 1.902 1.00 95.69 119 ALA A N 1
ATOM 946 C CA . ALA A 1 119 ? 13.676 -2.161 0.718 1.00 95.69 119 ALA A CA 1
ATOM 947 C C . ALA A 1 119 ? 14.807 -3.179 0.928 1.00 95.69 119 ALA A C 1
ATOM 949 O O . ALA A 1 119 ? 15.403 -3.246 1.997 1.00 95.69 119 ALA A O 1
ATOM 950 N N . VAL A 1 120 ? 15.137 -3.943 -0.111 1.00 94.19 120 VAL A N 1
ATOM 951 C CA . VAL A 1 120 ? 16.261 -4.887 -0.091 1.00 94.19 120 VAL A CA 1
ATOM 952 C C . VAL A 1 120 ? 17.222 -4.469 -1.199 1.00 94.19 120 VAL A C 1
ATOM 954 O O . VAL A 1 120 ? 16.890 -4.690 -2.359 1.00 94.19 120 VAL A O 1
ATOM 957 N N . PRO A 1 121 ? 18.397 -3.881 -0.894 1.00 90.31 121 PRO A N 1
ATOM 958 C CA . PRO A 1 121 ? 19.245 -3.216 -1.892 1.00 90.31 121 PRO A CA 1
ATOM 959 C C . PRO A 1 121 ? 19.566 -4.032 -3.153 1.00 90.31 121 PRO A C 1
ATOM 961 O O . PRO A 1 121 ? 19.632 -3.469 -4.239 1.00 90.31 121 PRO A O 1
ATOM 964 N N . ASN A 1 122 ? 19.712 -5.354 -3.022 1.00 90.19 122 ASN A N 1
ATOM 965 C CA . ASN A 1 122 ? 20.029 -6.259 -4.132 1.00 90.19 122 ASN A CA 1
ATOM 966 C C . ASN A 1 122 ? 18.803 -7.001 -4.699 1.00 90.19 122 ASN A C 1
ATOM 968 O O . ASN A 1 122 ? 18.960 -7.907 -5.515 1.00 90.19 122 ASN A O 1
ATOM 972 N N . ASP A 1 123 ? 17.586 -6.668 -4.262 1.00 93.19 123 ASP A N 1
ATOM 973 C CA . ASP A 1 123 ? 16.366 -7.244 -4.824 1.00 93.19 123 ASP A CA 1
ATOM 974 C C . ASP A 1 123 ? 15.984 -6.541 -6.131 1.00 93.19 123 ASP A C 1
ATOM 976 O O . ASP A 1 123 ? 15.955 -5.311 -6.224 1.00 93.19 123 ASP A O 1
ATOM 980 N N . LYS A 1 124 ? 15.660 -7.347 -7.145 1.00 94.12 124 LYS A N 1
ATOM 981 C CA . LYS A 1 124 ? 15.361 -6.890 -8.506 1.00 94.12 124 LYS A CA 1
ATOM 982 C C . LYS A 1 124 ? 14.173 -5.926 -8.576 1.00 94.12 124 LYS A C 1
ATOM 984 O O . LYS A 1 124 ? 14.164 -5.053 -9.437 1.00 94.12 124 LYS A O 1
ATOM 989 N N . TRP A 1 125 ? 13.191 -6.069 -7.685 1.00 96.06 125 TRP A N 1
ATOM 990 C CA . TRP A 1 125 ? 11.918 -5.346 -7.759 1.00 96.06 125 TRP A CA 1
ATOM 991 C C . TRP A 1 125 ? 11.648 -4.445 -6.553 1.00 96.06 125 TRP A C 1
ATOM 993 O O . TRP A 1 125 ? 10.789 -3.569 -6.643 1.00 96.06 125 TRP A O 1
ATOM 1003 N N . ARG A 1 126 ? 12.398 -4.602 -5.455 1.00 95.69 126 ARG A N 1
ATOM 1004 C CA . ARG A 1 126 ? 12.215 -3.859 -4.197 1.00 95.69 126 ARG A CA 1
ATOM 1005 C C . ARG A 1 126 ? 13.500 -3.210 -3.666 1.00 95.69 126 ARG A C 1
ATOM 1007 O O . ARG A 1 126 ? 13.675 -3.086 -2.454 1.00 95.69 126 ARG A O 1
ATOM 1014 N N . SER A 1 127 ? 14.411 -2.792 -4.541 1.00 96.19 127 SER A N 1
ATOM 1015 C CA . SER A 1 127 ? 15.691 -2.193 -4.129 1.00 96.19 127 SER A CA 1
ATOM 1016 C C . SER A 1 127 ? 15.596 -0.798 -3.516 1.00 96.19 127 SER A C 1
ATOM 1018 O O . SER A 1 127 ? 16.465 -0.430 -2.728 1.00 96.19 127 SER A O 1
ATOM 1020 N N . LEU A 1 128 ? 14.548 -0.026 -3.821 1.00 95.56 128 LEU A N 1
ATOM 1021 C CA . LEU A 1 128 ? 14.442 1.378 -3.400 1.00 95.56 128 LEU A CA 1
ATOM 1022 C C . LEU A 1 128 ? 13.376 1.632 -2.329 1.00 95.56 128 LEU A C 1
ATOM 1024 O O . LEU A 1 128 ? 13.475 2.602 -1.578 1.00 95.56 128 LEU A O 1
ATOM 1028 N N . GLY A 1 129 ? 12.342 0.797 -2.246 1.00 95.00 129 GLY A N 1
ATOM 1029 C CA . GLY A 1 129 ? 11.256 0.987 -1.286 1.00 95.00 129 GLY A CA 1
ATOM 1030 C C . GLY A 1 129 ? 10.256 -0.156 -1.282 1.00 95.00 129 GLY A C 1
ATOM 1031 O O . GLY A 1 129 ? 10.013 -0.776 -2.319 1.00 95.00 129 GLY A O 1
ATOM 1032 N N . ALA A 1 130 ? 9.634 -0.397 -0.124 1.00 96.00 130 ALA A N 1
ATOM 1033 C CA . ALA A 1 130 ? 8.584 -1.405 0.003 1.00 96.00 130 ALA A CA 1
ATOM 1034 C C . ALA A 1 130 ? 7.351 -1.075 -0.850 1.00 96.00 130 ALA A C 1
ATOM 1036 O O . ALA A 1 130 ? 6.691 -1.979 -1.358 1.00 96.00 130 ALA A O 1
ATOM 1037 N N . GLY A 1 131 ? 7.049 0.214 -1.020 1.00 95.31 131 GLY A N 1
ATOM 1038 C CA . GLY A 1 131 ? 5.866 0.658 -1.738 1.00 95.31 131 GLY A CA 1
ATOM 1039 C C . GLY A 1 131 ? 4.569 0.187 -1.082 1.00 95.31 131 GLY A C 1
ATOM 1040 O O . GLY A 1 131 ? 4.526 -0.094 0.116 1.00 95.31 131 GLY A O 1
ATOM 1041 N N . ARG A 1 132 ? 3.483 0.154 -1.855 1.00 93.88 132 ARG A N 1
ATOM 1042 C CA . ARG A 1 132 ? 2.169 -0.259 -1.344 1.00 93.88 132 ARG A CA 1
ATOM 1043 C C . ARG A 1 132 ? 2.065 -1.781 -1.331 1.00 93.88 132 ARG A C 1
ATOM 1045 O O . ARG A 1 132 ? 2.501 -2.423 -2.277 1.00 93.88 132 ARG A O 1
ATOM 1052 N N . MET A 1 133 ? 1.428 -2.340 -0.307 1.00 94.88 133 MET A N 1
ATOM 1053 C CA . MET A 1 133 ? 1.086 -3.759 -0.234 1.00 94.88 133 MET A CA 1
ATOM 1054 C C . MET A 1 133 ? -0.419 -3.909 -0.011 1.00 94.88 133 MET A C 1
ATOM 1056 O O . MET A 1 133 ? -0.967 -3.267 0.881 1.00 94.88 133 MET A O 1
ATOM 1060 N N . CYS A 1 134 ? -1.082 -4.718 -0.837 1.00 95.50 134 CYS A N 1
ATOM 1061 C CA . CYS A 1 134 ? -2.496 -5.057 -0.711 1.00 95.50 134 CYS A CA 1
ATOM 1062 C C . CYS A 1 134 ? -2.628 -6.555 -0.438 1.00 95.50 134 CYS A C 1
ATOM 1064 O O . CYS A 1 134 ? -2.262 -7.371 -1.280 1.00 95.50 134 CYS A O 1
ATOM 1066 N N . VAL A 1 135 ? -3.111 -6.898 0.749 1.00 96.38 135 VAL A N 1
ATOM 1067 C CA . VAL A 1 135 ? -3.158 -8.241 1.322 1.00 96.38 135 VAL A CA 1
ATOM 1068 C C . VAL A 1 135 ? -4.546 -8.858 1.158 1.00 96.38 135 VAL A C 1
ATOM 1070 O O . VAL A 1 135 ? -5.568 -8.206 1.361 1.00 96.38 135 VAL A O 1
ATOM 1073 N N . TYR A 1 136 ? -4.582 -10.146 0.852 1.00 94.19 136 TYR A N 1
ATOM 1074 C CA . TYR A 1 136 ? -5.779 -10.960 0.710 1.00 94.19 136 TYR A CA 1
ATOM 1075 C C . TYR A 1 136 ? -5.604 -12.242 1.516 1.00 94.19 136 TYR A C 1
ATOM 1077 O O . TYR A 1 136 ? -4.568 -12.902 1.436 1.00 94.19 136 TYR A O 1
ATOM 1085 N N . LYS A 1 137 ? -6.629 -12.597 2.288 1.00 92.38 137 LYS A N 1
ATOM 1086 C CA . LYS A 1 137 ? -6.676 -13.847 3.044 1.00 92.38 137 LYS A CA 1
ATOM 1087 C C . LYS A 1 137 ? -7.362 -14.919 2.195 1.00 92.38 137 LYS A C 1
ATOM 1089 O O . LYS A 1 137 ? -8.522 -14.751 1.821 1.00 92.38 137 LYS A O 1
ATOM 1094 N N . GLY A 1 138 ? -6.629 -15.977 1.865 1.00 87.75 138 GLY A N 1
ATOM 1095 C CA . GLY A 1 138 ? -7.157 -17.216 1.297 1.00 87.75 138 GLY A CA 1
ATOM 1096 C C . GLY A 1 138 ? -7.666 -18.167 2.385 1.00 87.75 138 GLY A C 1
ATOM 1097 O O . GLY A 1 138 ? -7.825 -17.768 3.538 1.00 87.75 138 GLY A O 1
ATOM 1098 N N . SER A 1 139 ? -7.924 -19.427 2.022 1.00 86.44 139 SER A N 1
ATOM 1099 C CA . SER A 1 139 ? -8.335 -20.464 2.983 1.00 86.44 139 SER A CA 1
ATOM 1100 C C . SER A 1 139 ? -7.236 -20.765 4.002 1.00 86.44 139 SER A C 1
ATOM 1102 O O . SER A 1 139 ? -7.487 -20.719 5.201 1.00 86.44 139 SER A O 1
ATOM 1104 N N . ASP A 1 140 ? -6.018 -21.000 3.509 1.00 89.81 140 ASP A N 1
ATOM 1105 C CA . ASP A 1 140 ? -4.902 -21.542 4.301 1.00 89.81 140 ASP A CA 1
ATOM 1106 C C . ASP A 1 140 ? -3.660 -20.641 4.283 1.00 89.81 140 ASP A C 1
ATOM 1108 O O . ASP A 1 140 ? -2.634 -20.948 4.886 1.00 89.81 140 ASP A O 1
ATOM 1112 N N . SER A 1 141 ? -3.720 -19.534 3.547 1.00 94.94 141 SER A N 1
ATOM 1113 C CA . SER A 1 141 ? -2.587 -18.638 3.346 1.00 94.94 141 SER A CA 1
ATOM 1114 C C . SER A 1 141 ? -3.043 -17.216 3.057 1.00 94.94 141 SER A C 1
ATOM 1116 O O . SER A 1 141 ? -4.222 -16.934 2.833 1.00 94.94 141 SER A O 1
ATOM 1118 N N . TYR A 1 142 ? -2.083 -16.306 3.054 1.00 97.06 142 TYR A N 1
ATOM 1119 C CA . TYR A 1 142 ? -2.236 -14.932 2.630 1.00 97.06 142 TYR A CA 1
ATOM 1120 C C . TYR A 1 142 ? -1.461 -14.711 1.337 1.00 97.06 142 TYR A C 1
ATOM 1122 O O . TYR A 1 142 ? -0.366 -15.239 1.128 1.00 97.06 142 TYR A O 1
ATOM 1130 N N . VAL A 1 143 ? -2.026 -13.873 0.483 1.00 95.94 143 VAL A N 1
ATOM 1131 C CA . VAL A 1 143 ? -1.407 -13.401 -0.750 1.00 95.94 143 VAL A CA 1
ATOM 1132 C C . VAL A 1 143 ? -1.385 -11.886 -0.702 1.00 95.94 143 VAL A C 1
ATOM 1134 O O . VAL A 1 143 ? -2.329 -11.278 -0.206 1.00 95.94 143 VAL A O 1
ATOM 1137 N N . ALA A 1 144 ? -0.337 -11.258 -1.216 1.00 96.69 144 ALA A N 1
ATOM 1138 C CA . ALA A 1 144 ? -0.317 -9.816 -1.368 1.00 96.69 144 ALA A CA 1
ATOM 1139 C C . ALA A 1 144 ? 0.192 -9.395 -2.738 1.00 96.69 144 ALA A C 1
ATOM 1141 O O . ALA A 1 144 ? 1.117 -9.989 -3.287 1.00 96.69 144 ALA A O 1
ATOM 1142 N N . LEU A 1 145 ? -0.398 -8.328 -3.263 1.00 96.81 145 LEU A N 1
ATOM 1143 C CA . LEU A 1 145 ? 0.203 -7.566 -4.343 1.00 96.81 145 LEU A CA 1
ATOM 1144 C C . LEU A 1 145 ? 1.013 -6.427 -3.757 1.00 96.81 145 LEU A C 1
ATOM 1146 O O . LEU A 1 145 ? 0.487 -5.616 -2.994 1.00 96.81 145 LEU A O 1
ATOM 1150 N N . GLN A 1 146 ? 2.281 -6.356 -4.136 1.00 97.12 146 GLN A N 1
ATOM 1151 C CA . GLN A 1 146 ? 3.168 -5.280 -3.732 1.00 97.12 146 GLN A CA 1
ATOM 1152 C C . GLN A 1 146 ? 3.537 -4.421 -4.942 1.00 97.12 146 GLN A C 1
ATOM 1154 O O . GLN A 1 146 ? 4.089 -4.920 -5.916 1.00 97.12 146 GLN A O 1
ATOM 1159 N N . ASN A 1 147 ? 3.267 -3.119 -4.859 1.00 96.88 147 ASN A N 1
ATOM 1160 C CA . ASN A 1 147 ? 3.758 -2.096 -5.780 1.00 96.88 147 ASN A CA 1
ATOM 1161 C C . ASN A 1 147 ? 5.181 -1.689 -5.368 1.00 96.88 147 ASN A C 1
ATOM 1163 O O . ASN A 1 147 ? 5.385 -0.610 -4.812 1.00 96.88 147 ASN A O 1
ATOM 1167 N N . ALA A 1 148 ? 6.145 -2.585 -5.566 1.00 96.25 148 ALA A N 1
ATOM 1168 C CA . ALA A 1 148 ? 7.523 -2.416 -5.114 1.00 96.25 148 ALA A CA 1
ATOM 1169 C C . ALA A 1 148 ? 8.271 -1.369 -5.961 1.00 96.25 148 ALA A C 1
ATOM 1171 O O . ALA A 1 148 ? 7.997 -1.229 -7.155 1.00 96.25 148 ALA A O 1
ATOM 1172 N N . ARG A 1 149 ? 9.206 -0.623 -5.349 1.00 95.94 149 ARG A N 1
ATOM 1173 C CA . ARG A 1 149 ? 10.042 0.378 -6.038 1.00 95.94 149 ARG A CA 1
ATOM 1174 C C . ARG A 1 149 ? 11.459 -0.157 -6.221 1.00 95.94 149 ARG A C 1
ATOM 1176 O O . ARG A 1 149 ? 12.071 -0.623 -5.256 1.00 95.94 149 ARG A O 1
ATOM 1183 N N . TYR A 1 150 ? 11.998 -0.013 -7.426 1.00 96.25 150 TYR A N 1
ATOM 1184 C CA . TYR A 1 150 ? 13.331 -0.490 -7.784 1.00 96.25 150 TYR A CA 1
ATOM 1185 C C . TYR A 1 150 ? 14.061 0.469 -8.720 1.00 96.25 150 TYR A C 1
ATOM 1187 O O . TYR A 1 150 ? 13.463 1.357 -9.327 1.00 96.25 150 TYR A O 1
ATOM 1195 N N . TRP A 1 151 ? 15.372 0.274 -8.823 1.00 95.31 151 TRP A N 1
ATOM 1196 C CA . TRP A 1 151 ? 16.196 0.894 -9.851 1.00 95.31 151 TRP A CA 1
ATOM 1197 C C . TRP A 1 151 ? 16.186 0.041 -11.124 1.00 95.31 151 TRP A C 1
ATOM 1199 O O . TRP A 1 151 ? 16.675 -1.090 -11.121 1.00 95.31 151 TRP A O 1
ATOM 1209 N N . ASP A 1 152 ? 15.645 0.580 -12.214 1.00 94.25 152 ASP A N 1
ATOM 1210 C CA . ASP A 1 152 ? 15.698 -0.037 -13.536 1.00 94.25 152 ASP A CA 1
ATOM 1211 C C . ASP A 1 152 ? 17.060 0.272 -14.173 1.00 94.25 152 ASP A C 1
ATOM 1213 O O . ASP A 1 152 ? 17.324 1.394 -14.616 1.00 94.25 152 ASP A O 1
ATOM 1217 N N . ALA A 1 153 ? 17.948 -0.724 -14.187 1.00 92.81 153 ALA A N 1
ATOM 1218 C CA . ALA A 1 153 ? 19.301 -0.575 -14.715 1.00 92.81 153 ALA A CA 1
ATOM 1219 C C . ALA A 1 153 ? 19.328 -0.339 -16.235 1.00 92.81 153 ALA A C 1
ATOM 1221 O O . ALA A 1 153 ? 20.201 0.388 -16.715 1.00 92.81 153 ALA A O 1
ATOM 1222 N N . ASP A 1 154 ? 18.363 -0.896 -16.973 1.00 91.81 154 ASP A N 1
ATOM 1223 C CA . ASP A 1 154 ? 18.288 -0.781 -18.430 1.00 91.81 154 ASP A CA 1
ATOM 1224 C C . ASP A 1 154 ? 17.832 0.623 -18.834 1.00 91.81 154 ASP A C 1
ATOM 1226 O O . ASP A 1 154 ? 18.413 1.253 -19.722 1.00 91.81 154 ASP A O 1
ATOM 1230 N N . ARG A 1 155 ? 16.818 1.151 -18.137 1.00 90.75 155 ARG A N 1
ATOM 1231 C CA . ARG A 1 155 ? 16.299 2.511 -18.359 1.00 90.75 155 ARG A CA 1
ATOM 1232 C C . ARG A 1 155 ? 17.078 3.591 -17.605 1.00 90.75 155 ARG A C 1
ATOM 1234 O O . ARG A 1 155 ? 16.880 4.771 -17.882 1.00 90.75 155 ARG A O 1
ATOM 1241 N N . LYS A 1 156 ? 17.965 3.205 -16.680 1.00 93.06 156 LYS A N 1
ATOM 1242 C CA . LYS A 1 156 ? 18.738 4.093 -15.790 1.00 93.06 156 LYS A CA 1
ATOM 1243 C C . LYS A 1 156 ? 17.854 5.081 -15.027 1.00 93.06 156 LYS A C 1
ATOM 1245 O O . LYS A 1 156 ? 18.166 6.269 -14.937 1.00 93.06 156 LYS A O 1
ATOM 1250 N N . GLN A 1 157 ? 16.743 4.586 -14.501 1.00 91.31 157 GLN A N 1
ATOM 1251 C CA . GLN A 1 157 ? 15.787 5.389 -13.751 1.00 91.31 157 GLN A CA 1
ATOM 1252 C C . GLN A 1 157 ? 15.110 4.554 -12.669 1.00 91.31 157 GLN A C 1
ATOM 1254 O O . GLN A 1 157 ? 15.107 3.325 -12.709 1.00 91.31 157 GLN A O 1
ATOM 1259 N N . GLU A 1 158 ? 14.490 5.227 -11.711 1.00 93.44 158 GLU A N 1
ATOM 1260 C CA . GLU A 1 158 ? 13.607 4.560 -10.765 1.00 93.44 158 GLU A CA 1
ATOM 1261 C C . GLU A 1 158 ? 12.329 4.088 -11.469 1.00 93.44 158 GLU A C 1
ATOM 1263 O O . GLU A 1 158 ? 11.800 4.763 -12.351 1.00 93.44 158 GLU A O 1
ATOM 1268 N N . ALA A 1 159 ? 11.813 2.939 -11.052 1.00 94.62 159 ALA A N 1
ATOM 1269 C CA . ALA A 1 159 ? 10.587 2.350 -11.566 1.00 94.62 159 ALA A CA 1
ATOM 1270 C C . ALA A 1 159 ? 9.816 1.655 -10.435 1.00 94.62 159 ALA A C 1
ATOM 1272 O O . ALA A 1 159 ? 10.274 1.561 -9.289 1.00 94.62 159 ALA A O 1
ATOM 1273 N N . SER A 1 160 ? 8.612 1.182 -10.745 1.00 96.19 160 SER A N 1
ATOM 1274 C CA . SER A 1 160 ? 7.841 0.337 -9.836 1.00 96.19 160 SER A CA 1
ATOM 1275 C C . SER A 1 160 ? 7.170 -0.815 -10.565 1.00 96.19 160 SER A C 1
ATOM 1277 O O . SER A 1 160 ? 6.812 -0.697 -11.734 1.00 96.19 160 SER A O 1
ATOM 1279 N N . ALA A 1 161 ? 7.002 -1.930 -9.864 1.00 96.94 161 ALA A N 1
ATOM 1280 C CA . ALA A 1 161 ? 6.411 -3.149 -10.395 1.00 96.94 161 ALA A CA 1
ATOM 1281 C C . ALA A 1 161 ? 5.326 -3.671 -9.453 1.00 96.94 161 ALA A C 1
ATOM 1283 O O . ALA A 1 161 ? 5.392 -3.456 -8.245 1.00 96.94 161 ALA A O 1
ATOM 1284 N N . ILE A 1 162 ? 4.344 -4.385 -10.001 1.00 97.88 162 ILE A N 1
ATOM 1285 C CA . ILE A 1 162 ? 3.453 -5.229 -9.204 1.00 97.88 162 ILE A CA 1
ATOM 1286 C C . ILE A 1 162 ? 4.129 -6.589 -9.070 1.00 97.88 162 ILE A C 1
ATOM 1288 O O . ILE A 1 162 ? 4.312 -7.280 -10.071 1.00 97.88 162 ILE A O 1
ATOM 1292 N N . VAL A 1 163 ? 4.473 -6.987 -7.849 1.00 97.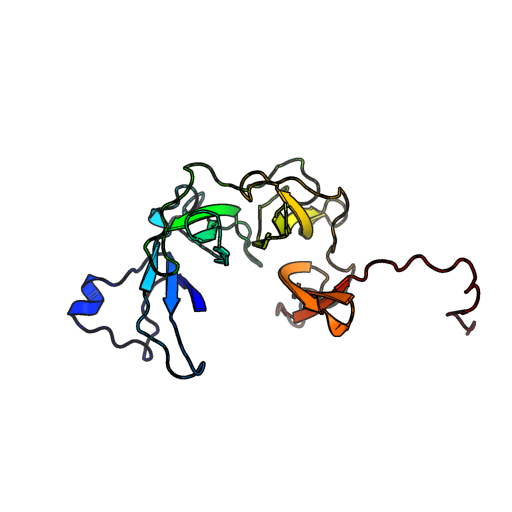31 163 VAL A N 1
ATOM 1293 C CA . VAL A 1 163 ? 4.983 -8.327 -7.529 1.00 97.31 163 VAL A CA 1
ATOM 1294 C C . VAL A 1 163 ? 3.996 -9.081 -6.646 1.00 97.31 163 VAL A C 1
ATOM 1296 O O . VAL A 1 163 ? 3.214 -8.475 -5.910 1.00 97.31 163 VAL A O 1
ATOM 1299 N N . LEU A 1 164 ? 4.037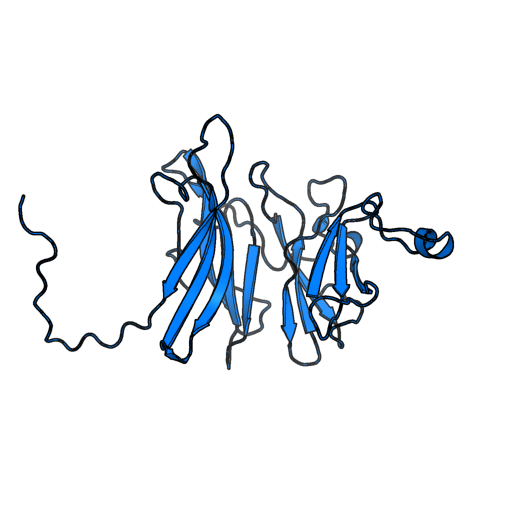 -10.410 -6.727 1.00 96.12 164 LEU A N 1
ATOM 1300 C CA . LEU A 1 164 ? 3.204 -11.300 -5.927 1.00 96.12 164 LEU A CA 1
ATOM 1301 C C . LEU A 1 164 ? 3.979 -11.785 -4.703 1.00 96.12 164 LEU A C 1
ATOM 1303 O O . LEU A 1 164 ? 5.080 -12.322 -4.839 1.00 96.12 164 LEU A O 1
ATOM 1307 N N . LEU A 1 165 ? 3.389 -11.632 -3.523 1.00 96.75 165 LEU A N 1
ATOM 1308 C CA . LEU A 1 165 ? 3.908 -12.166 -2.271 1.00 96.75 165 LEU A CA 1
ATOM 1309 C C . LEU A 1 165 ? 2.952 -13.210 -1.695 1.00 96.75 165 LEU A C 1
ATOM 1311 O O . LEU A 1 165 ? 1.735 -13.107 -1.851 1.00 96.75 165 LEU A O 1
ATOM 1315 N N . THR A 1 166 ? 3.503 -14.173 -0.968 1.00 97.31 166 THR A N 1
ATOM 1316 C CA . THR A 1 166 ? 2.753 -15.175 -0.199 1.00 97.31 166 THR A CA 1
ATOM 1317 C C . THR A 1 166 ? 3.229 -15.208 1.242 1.00 97.31 166 THR A C 1
ATOM 1319 O O . THR A 1 166 ? 4.402 -14.946 1.518 1.00 97.31 166 THR A O 1
ATOM 1322 N N . SER A 1 167 ? 2.326 -15.568 2.146 1.00 97.75 167 SER A N 1
ATOM 1323 C CA . SER A 1 167 ? 2.594 -15.732 3.570 1.00 97.75 167 SER A CA 1
ATOM 1324 C C . SER A 1 167 ? 1.650 -16.775 4.167 1.00 97.75 167 SER A C 1
ATOM 1326 O O . SER A 1 167 ? 0.513 -16.901 3.725 1.00 97.75 167 SER A O 1
ATOM 1328 N N . THR A 1 168 ? 2.087 -17.522 5.177 1.00 96.88 168 THR A N 1
ATOM 1329 C CA . THR A 1 168 ? 1.219 -18.457 5.917 1.00 96.88 168 THR A CA 1
ATOM 1330 C C . THR A 1 168 ? 0.525 -17.797 7.111 1.00 96.88 168 THR A C 1
ATOM 1332 O O . THR A 1 168 ? -0.530 -18.253 7.533 1.00 96.88 168 THR A O 1
ATOM 1335 N N . ASP A 1 169 ? 1.081 -16.707 7.645 1.00 95.50 169 ASP A N 1
ATOM 1336 C CA . ASP A 1 169 ? 0.631 -16.041 8.879 1.00 95.50 169 ASP A CA 1
ATOM 1337 C C . ASP A 1 169 ? 0.233 -14.561 8.675 1.00 95.50 169 ASP A C 1
ATOM 1339 O O . ASP A 1 169 ? -0.283 -13.891 9.580 1.00 95.50 169 ASP A O 1
ATOM 1343 N N . GLY A 1 170 ? 0.462 -14.037 7.471 1.00 96.25 170 GLY A N 1
ATOM 1344 C CA . GLY A 1 170 ? 0.266 -12.638 7.109 1.00 96.25 170 GLY A CA 1
ATOM 1345 C C . GLY A 1 170 ? 1.343 -11.705 7.672 1.00 96.25 170 GLY A C 1
ATOM 1346 O O . GLY A 1 170 ? 1.193 -10.486 7.556 1.00 96.25 170 GLY A O 1
ATOM 1347 N N . LEU A 1 171 ? 2.402 -12.241 8.282 1.00 96.00 171 LEU A N 1
ATOM 1348 C CA . LEU A 1 171 ? 3.500 -11.487 8.882 1.00 96.00 171 LEU A CA 1
ATOM 1349 C C . LEU A 1 171 ? 4.833 -11.756 8.171 1.00 96.00 171 LEU A C 1
ATOM 1351 O O . LEU A 1 171 ? 5.574 -10.822 7.881 1.00 96.00 171 LEU A O 1
ATOM 1355 N N . GLN A 1 172 ? 5.123 -13.011 7.840 1.00 96.06 172 GLN A N 1
ATOM 1356 C CA . GLN A 1 172 ? 6.322 -13.399 7.102 1.00 96.06 172 GLN A CA 1
ATOM 1357 C C . GLN A 1 172 ? 6.004 -13.525 5.618 1.00 96.06 172 GLN A C 1
ATOM 1359 O O . GLN A 1 172 ? 5.223 -14.386 5.214 1.00 96.06 172 GLN A O 1
ATOM 1364 N N . TRP A 1 173 ? 6.599 -12.655 4.805 1.00 96.94 173 TRP A N 1
ATOM 1365 C CA . TRP A 1 173 ? 6.288 -12.530 3.383 1.00 96.94 173 TRP A CA 1
ATOM 1366 C C . TRP A 1 173 ? 7.473 -12.913 2.506 1.00 96.94 173 TRP A C 1
ATOM 1368 O O . TRP A 1 173 ? 8.593 -12.449 2.715 1.00 96.94 173 TRP A O 1
ATOM 1378 N N . GLN A 1 174 ? 7.201 -13.682 1.456 1.00 95.31 174 GLN A N 1
ATOM 1379 C CA . GLN A 1 174 ? 8.177 -14.036 0.426 1.00 95.31 174 GLN A CA 1
ATOM 1380 C C . GLN A 1 174 ? 7.598 -13.815 -0.971 1.00 95.31 174 GLN A C 1
ATOM 1382 O O . GLN A 1 174 ? 6.382 -13.891 -1.154 1.00 95.31 174 GLN A O 1
ATOM 1387 N N . ARG A 1 175 ? 8.461 -13.547 -1.961 1.00 95.00 175 ARG A N 1
ATOM 1388 C CA . ARG A 1 175 ? 8.043 -13.470 -3.368 1.00 95.00 175 ARG A CA 1
ATOM 1389 C C . ARG A 1 175 ? 7.539 -14.839 -3.826 1.00 95.00 175 ARG A C 1
ATOM 1391 O O . ARG A 1 175 ? 8.199 -15.845 -3.587 1.00 95.00 175 ARG A O 1
ATOM 1398 N N . ALA A 1 176 ? 6.372 -14.860 -4.463 1.00 94.56 176 ALA A N 1
ATOM 1399 C CA . ALA A 1 176 ? 5.781 -16.080 -5.008 1.00 94.56 176 ALA A CA 1
ATOM 1400 C C . ALA A 1 176 ? 6.448 -16.505 -6.326 1.00 94.56 176 ALA A C 1
ATOM 1402 O O . ALA A 1 176 ? 6.505 -17.690 -6.634 1.00 94.56 176 ALA A O 1
ATOM 1403 N N . ASP A 1 177 ? 6.954 -15.529 -7.084 1.00 93.12 177 ASP A N 1
ATOM 1404 C CA . ASP A 1 177 ? 7.674 -15.712 -8.343 1.00 93.12 177 ASP A CA 1
ATOM 1405 C C . ASP A 1 177 ? 8.816 -14.681 -8.427 1.00 93.12 177 ASP A C 1
ATOM 1407 O O . ASP A 1 177 ? 8.763 -13.611 -7.807 1.00 93.12 177 ASP A O 1
ATOM 1411 N N . ASP A 1 178 ? 9.864 -14.999 -9.187 1.00 92.56 178 ASP A N 1
ATOM 1412 C CA . ASP A 1 178 ? 10.909 -14.033 -9.512 1.00 92.56 178 ASP A CA 1
ATOM 1413 C C . ASP A 1 178 ? 10.425 -12.990 -10.528 1.00 92.56 178 ASP A C 1
ATOM 1415 O O . ASP A 1 178 ? 10.890 -11.849 -10.503 1.00 92.56 178 ASP A O 1
ATOM 1419 N N . GLN A 1 179 ? 9.477 -13.346 -11.401 1.00 95.44 179 GLN A N 1
ATOM 1420 C CA . GLN A 1 179 ? 8.900 -12.417 -12.365 1.00 95.44 179 GLN A CA 1
ATOM 1421 C C . GLN A 1 179 ? 7.776 -11.569 -11.743 1.00 95.44 179 GLN A C 1
ATOM 1423 O O . GLN A 1 179 ? 6.935 -12.073 -10.997 1.00 95.44 179 GLN A O 1
ATOM 1428 N N . PRO A 1 180 ? 7.725 -10.266 -12.058 1.00 96.31 180 PRO A N 1
ATOM 1429 C CA . PRO A 1 180 ? 6.658 -9.386 -11.616 1.00 96.31 180 PRO A CA 1
ATOM 1430 C C . PRO A 1 180 ? 5.389 -9.677 -12.423 1.00 96.31 180 PRO A C 1
ATOM 1432 O O . PRO A 1 180 ? 5.445 -10.067 -13.587 1.00 96.31 180 PRO A O 1
ATOM 1435 N N . ILE A 1 181 ? 4.229 -9.406 -11.830 1.00 96.50 181 ILE A N 1
ATOM 1436 C CA . ILE A 1 181 ? 2.940 -9.447 -12.533 1.00 96.50 181 ILE A CA 1
ATOM 1437 C C . ILE A 1 181 ? 2.871 -8.333 -13.582 1.00 96.50 181 ILE A C 1
ATOM 1439 O O . ILE A 1 181 ? 2.335 -8.533 -14.670 1.00 96.50 181 ILE A O 1
ATOM 1443 N N . LEU A 1 182 ? 3.383 -7.146 -13.245 1.00 97.25 182 LEU A N 1
ATOM 1444 C CA . LEU A 1 182 ? 3.366 -5.989 -14.133 1.00 97.25 182 LEU A CA 1
ATOM 1445 C C . LEU A 1 182 ? 4.592 -5.112 -13.908 1.00 97.25 182 LEU A C 1
ATOM 1447 O O . LEU A 1 182 ? 4.904 -4.756 -12.773 1.00 97.25 182 LEU A O 1
ATOM 1451 N N . VAL A 1 183 ? 5.218 -4.701 -15.005 1.00 96.88 183 VAL A N 1
ATOM 1452 C CA . VAL A 1 183 ? 6.229 -3.635 -15.057 1.00 96.88 183 VAL A CA 1
ATOM 1453 C C . VAL A 1 183 ? 5.712 -2.481 -15.915 1.00 96.88 183 VAL A C 1
ATOM 1455 O O . VAL A 1 183 ? 4.777 -2.683 -16.699 1.00 96.88 183 VAL A O 1
ATOM 1458 N N . PRO A 1 184 ? 6.300 -1.277 -15.812 1.00 95.88 184 PRO A N 1
ATOM 1459 C CA . PRO A 1 184 ? 5.897 -0.157 -16.642 1.00 95.88 184 PRO A CA 1
ATOM 1460 C C . PRO A 1 184 ? 6.067 -0.483 -18.127 1.00 95.88 184 PRO A C 1
ATOM 1462 O O . PRO A 1 184 ? 7.076 -1.058 -18.558 1.00 95.88 184 PRO A O 1
ATOM 1465 N N . ALA A 1 185 ? 5.094 -0.064 -18.933 1.00 94.56 185 ALA A N 1
ATOM 1466 C CA . ALA A 1 185 ? 5.167 -0.178 -20.382 1.00 94.56 185 ALA A CA 1
ATOM 1467 C C . ALA A 1 185 ? 6.425 0.526 -20.917 1.00 94.56 185 ALA A C 1
ATOM 1469 O O . ALA A 1 185 ? 6.993 1.414 -20.277 1.00 94.56 185 ALA A O 1
ATOM 1470 N N . GLN A 1 186 ? 6.886 0.150 -22.109 1.00 92.38 186 GLN A N 1
ATOM 1471 C CA . GLN A 1 186 ? 8.035 0.833 -22.713 1.00 92.38 186 GLN A CA 1
ATOM 1472 C C . GLN A 1 186 ? 7.723 2.298 -23.056 1.00 92.38 186 GLN A C 1
ATOM 1474 O O . GLN A 1 186 ? 8.616 3.137 -22.997 1.00 92.38 186 GLN A O 1
ATOM 1479 N N . ARG A 1 187 ? 6.468 2.601 -23.420 1.00 92.06 187 ARG A N 1
ATOM 1480 C CA . ARG A 1 187 ? 5.980 3.930 -23.828 1.00 92.06 187 ARG A CA 1
ATOM 1481 C C . ARG A 1 187 ? 4.506 4.115 -23.464 1.00 92.06 187 ARG A C 1
ATOM 1483 O O . ARG A 1 187 ? 3.812 3.137 -23.177 1.00 92.06 187 ARG A O 1
ATOM 1490 N N . GLY A 1 188 ? 4.024 5.352 -23.524 1.00 92.62 188 GLY A N 1
ATOM 1491 C CA . GLY A 1 188 ? 2.613 5.692 -23.347 1.00 92.62 188 GLY A CA 1
ATOM 1492 C C . GLY A 1 188 ? 2.200 5.986 -21.902 1.00 92.62 188 GLY A C 1
ATOM 1493 O O . GLY A 1 188 ? 2.974 6.495 -21.101 1.00 92.62 188 GLY A O 1
ATOM 1494 N N . TRP A 1 189 ? 0.932 5.727 -21.575 1.00 93.38 189 TRP A N 1
ATOM 1495 C CA . TRP A 1 189 ? 0.298 6.239 -20.351 1.00 93.38 189 TRP A CA 1
ATOM 1496 C C . TRP A 1 189 ? 0.727 5.532 -19.052 1.00 93.38 189 TRP A C 1
ATOM 1498 O O . TRP A 1 189 ? 0.546 6.104 -17.983 1.00 93.38 189 TRP A O 1
ATOM 1508 N N . ALA A 1 190 ? 1.282 4.318 -19.139 1.00 95.25 190 ALA A N 1
ATOM 1509 C CA . ALA A 1 190 ? 1.700 3.487 -18.001 1.00 95.25 190 ALA A CA 1
ATOM 1510 C C . ALA A 1 190 ? 3.205 3.162 -18.040 1.00 95.25 190 ALA A C 1
ATOM 1512 O O . ALA A 1 190 ? 3.614 2.051 -17.703 1.00 95.25 190 ALA A O 1
ATOM 1513 N N . SER A 1 191 ? 4.025 4.080 -18.558 1.00 93.69 191 SER A N 1
ATOM 1514 C CA . SER A 1 191 ? 5.441 3.825 -18.847 1.00 93.69 191 SER A CA 1
ATOM 1515 C C . SER A 1 191 ? 6.431 4.286 -17.778 1.00 93.69 191 SER A C 1
ATOM 1517 O O . SER A 1 191 ? 7.611 3.956 -17.891 1.00 93.69 191 SER A O 1
ATOM 1519 N N . GLU A 1 192 ? 5.992 5.050 -16.775 1.00 92.56 192 GLU A N 1
ATOM 1520 C CA . GLU A 1 192 ? 6.871 5.629 -15.748 1.00 92.56 192 GLU A CA 1
ATOM 1521 C C . GLU A 1 192 ? 6.766 4.830 -14.442 1.00 92.56 192 GLU A C 1
ATOM 1523 O O . GLU A 1 192 ? 7.704 4.126 -14.075 1.00 92.56 192 GLU A O 1
ATOM 1528 N N . HIS A 1 193 ? 5.602 4.850 -13.785 1.00 94.31 193 HIS A N 1
ATOM 1529 C CA . HIS A 1 193 ? 5.385 4.140 -12.523 1.00 94.31 193 HIS A CA 1
ATOM 1530 C C . HIS A 1 193 ? 4.013 3.475 -12.460 1.00 94.31 193 HIS A C 1
ATOM 1532 O O . HIS A 1 193 ? 3.009 4.062 -12.852 1.00 94.31 193 HIS A O 1
ATOM 1538 N N . ILE A 1 194 ? 3.960 2.279 -11.874 1.00 96.12 194 ILE A N 1
ATOM 1539 C CA . ILE A 1 194 ? 2.730 1.647 -11.389 1.00 96.12 194 ILE A CA 1
ATOM 1540 C C . ILE A 1 194 ? 2.582 1.973 -9.897 1.00 96.12 194 ILE A C 1
ATOM 1542 O O . ILE A 1 194 ? 3.419 1.565 -9.089 1.00 96.12 194 ILE A O 1
ATOM 1546 N N . LEU A 1 195 ? 1.561 2.739 -9.519 1.00 93.44 195 LEU A N 1
ATOM 1547 C CA . LEU A 1 195 ? 1.474 3.355 -8.190 1.00 93.44 195 LEU A CA 1
ATOM 1548 C C . LEU A 1 195 ? 0.742 2.481 -7.182 1.00 93.44 195 LEU A C 1
ATOM 1550 O O . LEU A 1 195 ? 1.192 2.297 -6.052 1.00 93.44 195 LEU A O 1
ATOM 1554 N N . THR A 1 196 ? -0.419 1.973 -7.585 1.00 93.06 196 THR A N 1
ATOM 1555 C CA . THR A 1 196 ? -1.318 1.234 -6.704 1.00 93.06 196 THR A CA 1
ATOM 1556 C C . THR A 1 196 ? -2.042 0.142 -7.468 1.00 93.06 196 THR A C 1
ATOM 1558 O O . THR A 1 196 ? -2.179 0.225 -8.688 1.00 93.06 196 THR A O 1
ATOM 1561 N N . CYS A 1 197 ? -2.523 -0.873 -6.755 1.00 95.06 197 CYS A N 1
ATOM 1562 C CA . CYS A 1 197 ? -3.461 -1.842 -7.298 1.00 95.06 197 CYS A CA 1
ATOM 1563 C C . CYS A 1 197 ? -4.481 -2.314 -6.250 1.00 95.06 197 CYS A C 1
ATOM 1565 O O . CYS A 1 197 ? -4.229 -2.241 -5.045 1.00 95.06 197 CYS A O 1
ATOM 1567 N N . ASP A 1 198 ? -5.635 -2.775 -6.730 1.00 93.12 198 ASP A N 1
ATOM 1568 C CA . ASP A 1 198 ? -6.616 -3.562 -5.980 1.00 93.12 198 ASP A CA 1
ATOM 1569 C C . ASP A 1 198 ? -7.142 -4.684 -6.875 1.00 93.12 198 ASP A C 1
ATOM 1571 O O . ASP A 1 198 ? -7.411 -4.494 -8.064 1.00 93.12 198 ASP A O 1
ATOM 1575 N N . VAL A 1 199 ? -7.293 -5.861 -6.287 1.00 92.69 199 VAL A N 1
ATOM 1576 C CA . VAL A 1 199 ? -7.737 -7.077 -6.948 1.00 92.69 199 VAL A CA 1
ATOM 1577 C C . VAL A 1 199 ? -9.088 -7.535 -6.427 1.00 92.69 199 VAL A C 1
ATOM 1579 O O . VAL A 1 199 ? -9.363 -7.530 -5.227 1.00 92.69 199 VAL A O 1
ATOM 1582 N N . ARG A 1 200 ? -9.931 -7.991 -7.355 1.00 92.19 200 ARG A N 1
ATOM 1583 C CA . ARG A 1 200 ? -11.228 -8.607 -7.080 1.00 92.19 200 ARG A CA 1
ATOM 1584 C C . ARG A 1 200 ? -11.371 -9.899 -7.860 1.00 92.19 200 ARG A C 1
ATOM 1586 O O . ARG A 1 200 ? -11.138 -9.922 -9.065 1.00 92.19 200 ARG A O 1
ATOM 1593 N N . TYR A 1 201 ? -11.778 -10.966 -7.181 1.00 91.00 201 TYR A N 1
ATOM 1594 C CA . TYR A 1 201 ? -12.188 -12.184 -7.866 1.00 91.00 201 TYR A CA 1
ATOM 1595 C C . TYR A 1 201 ? -13.619 -12.025 -8.366 1.00 91.00 201 TYR A C 1
ATOM 1597 O O . TYR A 1 201 ? -14.524 -11.735 -7.580 1.00 91.00 201 TYR A O 1
ATOM 1605 N N . LYS A 1 202 ? -13.820 -12.228 -9.664 1.00 91.62 202 LYS A N 1
ATOM 1606 C CA . LYS A 1 202 ? -15.129 -12.232 -10.303 1.00 91.62 202 LYS A CA 1
ATOM 1607 C C . LYS A 1 202 ? -15.579 -13.685 -10.462 1.00 91.62 202 LYS A C 1
ATOM 1609 O O . LYS A 1 202 ? -15.085 -14.404 -11.329 1.00 91.62 202 LYS A O 1
ATOM 1614 N N . GLN A 1 203 ? -16.451 -14.134 -9.556 1.00 90.12 203 GLN A N 1
ATOM 1615 C CA . GLN A 1 203 ? -16.864 -15.542 -9.456 1.00 90.12 203 GLN A CA 1
ATOM 1616 C C . GLN A 1 203 ? -17.590 -16.038 -10.713 1.00 90.12 203 GLN A C 1
ATOM 1618 O O . GLN A 1 203 ? -17.339 -17.154 -11.154 1.00 90.12 203 GLN A O 1
ATOM 1623 N N . ASP A 1 204 ? -18.445 -15.200 -11.296 1.00 92.50 204 ASP A N 1
ATOM 1624 C CA . ASP A 1 204 ? -19.208 -15.459 -12.522 1.00 92.50 204 ASP A CA 1
ATOM 1625 C C . ASP A 1 204 ? -18.318 -15.650 -13.759 1.00 92.50 204 ASP A C 1
ATOM 1627 O O . ASP A 1 204 ? -18.677 -16.390 -14.670 1.00 92.50 204 ASP A O 1
ATOM 1631 N N . GLU A 1 205 ? -17.140 -15.025 -13.777 1.00 91.44 205 GLU A N 1
ATOM 1632 C CA . GLU A 1 205 ? -16.180 -15.120 -14.883 1.00 91.44 205 GLU A CA 1
ATOM 1633 C C . GLU A 1 20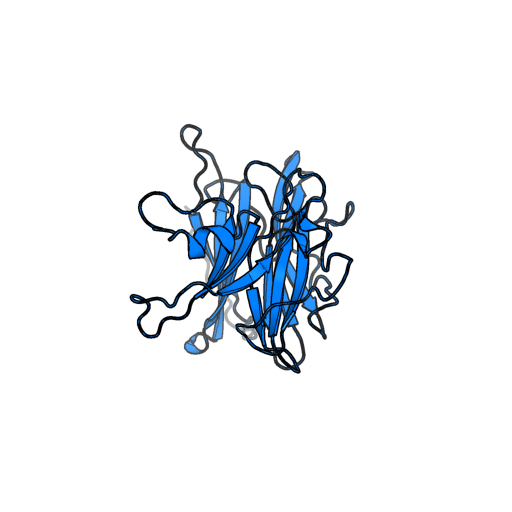5 ? -14.951 -15.984 -14.573 1.00 91.44 205 GLU A C 1
ATOM 1635 O O . GLU A 1 205 ? -14.046 -16.091 -15.405 1.00 91.44 205 GLU A O 1
ATOM 1640 N N . ALA A 1 206 ? -14.892 -16.569 -13.374 1.00 90.69 206 ALA A N 1
ATOM 1641 C CA . ALA A 1 206 ? -13.756 -17.337 -12.873 1.00 90.69 206 ALA A CA 1
ATOM 1642 C C . ALA A 1 206 ? -12.395 -16.642 -13.100 1.00 90.69 206 ALA A C 1
ATOM 1644 O O . ALA A 1 206 ? -11.415 -17.266 -13.522 1.00 90.69 206 ALA A O 1
ATOM 1645 N N . CYS A 1 207 ? -12.328 -15.327 -12.863 1.00 93.12 207 CYS A N 1
ATOM 1646 C CA . CYS A 1 207 ? -11.114 -14.558 -13.117 1.00 93.12 207 CYS A CA 1
ATOM 1647 C C . CYS A 1 207 ? -10.871 -13.434 -12.110 1.00 93.12 207 CYS A C 1
ATOM 1649 O O . CYS A 1 207 ? -11.769 -12.950 -11.424 1.00 93.12 207 CYS A O 1
ATOM 1651 N N . TRP A 1 208 ? -9.611 -13.033 -12.015 1.00 92.44 208 TRP A N 1
ATOM 1652 C CA . TRP A 1 208 ? -9.148 -11.946 -11.171 1.00 92.44 208 TRP A CA 1
ATOM 1653 C C . TRP A 1 208 ? -9.078 -10.651 -11.971 1.00 92.44 208 TRP A C 1
ATOM 1655 O O . TRP A 1 208 ? -8.408 -10.582 -12.999 1.00 92.44 208 TRP A O 1
ATOM 1665 N N . TYR A 1 209 ? -9.730 -9.614 -11.466 1.00 95.62 209 TYR A N 1
ATOM 1666 C CA . TYR A 1 209 ? -9.638 -8.249 -11.964 1.00 95.62 209 TYR A CA 1
ATOM 1667 C C . TYR A 1 209 ? -8.649 -7.489 -11.097 1.00 95.62 209 TYR A C 1
ATOM 1669 O O . TYR A 1 209 ? -8.933 -7.262 -9.926 1.00 95.62 209 TYR A O 1
ATOM 1677 N N . CYS A 1 210 ? -7.513 -7.090 -11.660 1.00 95.88 210 CYS A N 1
ATOM 1678 C CA . CYS A 1 210 ? -6.550 -6.208 -11.011 1.00 95.88 210 CYS A CA 1
ATOM 1679 C C . CYS A 1 210 ? -6.676 -4.808 -11.604 1.00 95.88 210 CYS A C 1
ATOM 1681 O O . CYS A 1 210 ? -6.200 -4.551 -12.713 1.00 95.88 210 CYS A O 1
ATOM 1683 N N . TYR A 1 211 ? -7.324 -3.910 -10.871 1.00 97.25 211 TYR A N 1
ATOM 1684 C CA . TYR A 1 211 ? -7.321 -2.491 -11.197 1.00 97.25 211 TYR A CA 1
ATOM 1685 C C . TYR A 1 211 ? -6.029 -1.887 -10.674 1.00 97.25 211 TYR A C 1
ATOM 1687 O O . TYR A 1 211 ? -5.686 -2.085 -9.510 1.00 97.25 211 TYR A O 1
ATOM 1695 N N . PHE A 1 212 ? -5.318 -1.140 -11.508 1.00 97.00 212 PHE A N 1
ATOM 1696 C CA . PHE A 1 212 ? -4.073 -0.494 -11.108 1.00 97.00 212 PHE A CA 1
ATOM 1697 C C . PHE A 1 212 ? -4.033 0.945 -11.589 1.00 97.00 212 PHE A C 1
ATOM 1699 O O . PHE A 1 212 ? -4.574 1.253 -12.649 1.00 97.00 212 PHE A O 1
ATOM 1706 N N . SER A 1 213 ? -3.383 1.823 -10.830 1.00 96.38 213 SER A N 1
ATOM 1707 C CA . SER A 1 213 ? -3.079 3.171 -11.298 1.00 96.38 213 SER A CA 1
ATOM 1708 C C . SER A 1 213 ? -1.630 3.276 -11.745 1.00 96.38 213 SER A C 1
ATOM 1710 O O . SER A 1 213 ? -0.731 2.672 -11.153 1.00 96.38 213 SER A O 1
ATOM 1712 N N . ALA A 1 214 ? -1.403 4.015 -12.825 1.00 96.19 214 ALA A N 1
ATOM 1713 C CA . ALA A 1 214 ? -0.079 4.222 -13.379 1.00 96.19 214 ALA A CA 1
ATOM 1714 C C . ALA A 1 214 ? 0.084 5.626 -13.949 1.00 96.19 214 ALA A C 1
ATOM 1716 O O . ALA A 1 214 ? -0.889 6.304 -14.293 1.00 96.19 214 ALA A O 1
ATOM 1717 N N . THR A 1 215 ? 1.342 6.026 -14.058 1.00 94.25 215 THR A N 1
ATOM 1718 C CA . THR A 1 215 ? 1.778 7.238 -14.733 1.00 94.25 215 THR A CA 1
ATOM 1719 C C . THR A 1 215 ? 2.660 6.886 -15.918 1.00 94.25 215 THR A C 1
ATOM 1721 O O . THR A 1 215 ? 3.235 5.796 -16.015 1.00 94.25 215 THR A O 1
ATOM 1724 N N . GLY A 1 216 ? 2.781 7.832 -16.834 1.00 91.19 216 GLY A N 1
ATOM 1725 C CA . GLY A 1 216 ? 3.565 7.669 -18.041 1.00 91.19 216 GLY A CA 1
ATOM 1726 C C . GLY A 1 216 ? 3.990 9.012 -18.591 1.00 91.19 216 GLY A C 1
ATOM 1727 O O . GLY A 1 216 ? 4.135 9.983 -17.850 1.00 91.19 216 GLY A O 1
ATOM 1728 N N . GLU A 1 217 ? 4.165 9.064 -19.905 1.00 85.44 217 GLU A N 1
ATOM 1729 C CA . GLU A 1 217 ? 4.686 10.242 -20.591 1.00 85.44 217 GLU A CA 1
ATOM 1730 C C . GLU A 1 217 ? 3.966 11.538 -20.189 1.00 85.44 217 GLU A C 1
ATOM 1732 O O . GLU A 1 217 ? 2.737 11.665 -20.244 1.00 85.44 217 GLU A O 1
ATOM 1737 N N . ARG A 1 218 ? 4.765 12.534 -19.800 1.00 84.81 218 ARG A N 1
ATOM 1738 C CA . ARG A 1 218 ? 4.267 13.851 -19.415 1.00 84.81 218 ARG A CA 1
ATOM 1739 C C . ARG A 1 218 ? 3.812 14.602 -20.653 1.00 84.81 218 ARG A C 1
ATOM 1741 O O . ARG A 1 218 ? 4.593 14.835 -21.574 1.00 84.81 218 ARG A O 1
ATOM 1748 N N . ARG A 1 219 ? 2.565 15.067 -20.645 1.00 76.62 219 ARG A N 1
ATOM 1749 C CA . ARG A 1 219 ? 2.029 15.916 -21.712 1.00 76.62 219 ARG A CA 1
ATOM 1750 C C . ARG A 1 219 ? 1.985 17.356 -21.217 1.00 76.62 219 ARG A C 1
ATOM 1752 O O . ARG A 1 219 ? 1.343 17.641 -20.213 1.00 76.62 219 ARG A O 1
ATOM 1759 N N . TYR A 1 220 ? 2.691 18.257 -21.903 1.00 82.94 220 TYR A N 1
ATOM 1760 C CA . TYR A 1 220 ? 2.829 19.669 -21.503 1.00 82.94 220 TYR A CA 1
ATOM 1761 C C . TYR A 1 220 ? 3.383 19.855 -20.075 1.00 82.94 220 TYR A C 1
ATOM 1763 O O . TYR A 1 220 ? 2.957 20.742 -19.343 1.00 82.94 220 TYR A O 1
ATOM 1771 N N . GLY A 1 221 ? 4.308 18.984 -19.656 1.00 80.00 221 GLY A N 1
ATOM 1772 C CA . GLY A 1 221 ? 4.910 19.019 -18.316 1.00 80.00 221 GLY A CA 1
ATOM 1773 C C . GLY A 1 221 ? 4.026 18.462 -17.193 1.00 80.00 221 GLY A C 1
ATOM 1774 O O . GLY A 1 221 ? 4.504 18.320 -16.068 1.00 80.00 221 GLY A O 1
ATOM 1775 N N . LEU A 1 222 ? 2.775 18.093 -17.485 1.00 81.19 222 LEU A N 1
ATOM 1776 C CA . LEU A 1 222 ? 1.846 17.529 -16.511 1.00 81.19 222 LEU A CA 1
ATOM 1777 C C . LEU A 1 222 ? 1.964 16.004 -16.473 1.00 81.19 222 LEU A C 1
ATOM 1779 O O . LEU A 1 222 ? 1.879 15.332 -17.505 1.00 81.19 222 LEU A O 1
ATOM 1783 N N . LEU A 1 223 ? 2.135 15.467 -15.265 1.00 84.81 223 LEU A N 1
ATOM 1784 C CA . LEU A 1 223 ? 2.042 14.038 -14.998 1.00 84.81 223 LEU A CA 1
ATOM 1785 C C . LEU A 1 223 ? 0.564 13.642 -14.966 1.00 84.81 223 LEU A C 1
ATOM 1787 O O . LEU A 1 223 ? -0.217 14.223 -14.211 1.00 84.81 223 LEU A O 1
ATOM 1791 N N . ARG A 1 224 ? 0.180 12.660 -15.781 1.00 88.94 224 ARG A N 1
ATOM 1792 C CA . ARG A 1 224 ? -1.170 12.096 -15.763 1.00 88.94 224 ARG A CA 1
ATOM 1793 C C . ARG A 1 224 ? -1.134 10.732 -15.092 1.00 88.94 224 ARG A C 1
ATOM 1795 O O . ARG A 1 224 ? -0.444 9.836 -15.565 1.00 88.94 224 ARG A O 1
ATOM 1802 N N . GLU A 1 225 ? -1.925 10.581 -14.039 1.00 92.94 225 GLU A N 1
ATOM 1803 C CA . GLU A 1 225 ? -2.274 9.277 -13.483 1.00 92.94 225 GLU A CA 1
ATOM 1804 C C . GLU A 1 225 ? -3.536 8.754 -14.180 1.00 92.94 225 GLU A C 1
ATOM 1806 O O . GLU A 1 225 ? -4.450 9.513 -14.519 1.00 92.94 225 GLU A O 1
ATOM 1811 N N . SER A 1 226 ? -3.579 7.462 -14.485 1.00 95.25 226 SER A N 1
ATOM 1812 C CA . SER A 1 226 ? -4.739 6.800 -15.091 1.00 95.25 226 SER A CA 1
ATOM 1813 C C . SER A 1 226 ? -4.892 5.387 -14.544 1.00 95.25 226 SER A C 1
ATOM 1815 O O . SER A 1 226 ? -3.938 4.820 -14.017 1.00 95.25 226 SER A O 1
ATOM 1817 N N . ILE A 1 227 ? -6.102 4.835 -14.646 1.00 97.25 227 ILE A N 1
ATOM 1818 C CA . ILE A 1 227 ? -6.435 3.500 -14.142 1.00 97.25 227 ILE A CA 1
ATOM 1819 C C . ILE A 1 227 ? -6.482 2.517 -15.313 1.00 97.25 227 ILE A C 1
ATOM 1821 O O . ILE A 1 227 ? -7.150 2.779 -16.313 1.00 97.25 227 ILE A O 1
ATOM 1825 N N . GLY A 1 228 ? -5.790 1.390 -15.171 1.00 97.19 228 GLY A N 1
ATOM 1826 C CA . GLY A 1 228 ? -5.859 0.237 -16.063 1.00 97.19 228 GLY A CA 1
ATOM 1827 C C . GLY A 1 228 ? -6.465 -0.989 -15.387 1.00 97.19 228 GLY A C 1
ATOM 1828 O O . GLY A 1 228 ? -6.740 -0.993 -14.186 1.00 97.19 228 GLY A O 1
ATOM 1829 N N . LEU A 1 229 ? -6.649 -2.042 -16.183 1.00 96.56 229 LEU A N 1
ATOM 1830 C CA . LEU A 1 229 ? -7.162 -3.338 -15.752 1.00 96.56 229 LEU A CA 1
ATOM 1831 C C . LEU A 1 229 ? -6.271 -4.453 -16.310 1.00 96.56 229 LEU A C 1
ATOM 1833 O O . LEU A 1 229 ? -6.049 -4.519 -17.518 1.00 96.56 229 LEU A O 1
ATOM 1837 N N . LEU A 1 230 ? -5.804 -5.344 -15.438 1.00 95.31 230 LEU A N 1
ATOM 1838 C CA . LEU A 1 230 ? -5.271 -6.651 -15.818 1.00 95.31 230 LEU A CA 1
ATOM 1839 C C . LEU A 1 230 ? -6.291 -7.729 -15.463 1.00 95.31 230 LEU A C 1
ATOM 1841 O O . LEU A 1 230 ? -6.880 -7.695 -14.381 1.00 95.31 230 LEU A O 1
ATOM 1845 N N . ILE A 1 231 ? -6.463 -8.702 -16.354 1.00 94.81 231 ILE A N 1
ATOM 1846 C CA . ILE A 1 231 ? -7.352 -9.844 -16.137 1.00 94.81 231 ILE A CA 1
ATOM 1847 C C . ILE A 1 231 ? -6.495 -11.099 -15.979 1.00 94.81 231 ILE A C 1
ATOM 1849 O O . ILE A 1 231 ? -5.829 -11.529 -16.919 1.00 94.81 231 ILE A O 1
ATOM 1853 N N . GLY A 1 232 ? -6.523 -11.690 -14.787 1.00 91.06 232 GLY A N 1
ATOM 1854 C CA . GLY A 1 232 ? -5.887 -12.967 -14.487 1.00 91.06 232 GLY A CA 1
ATOM 1855 C C . GLY A 1 232 ? -6.892 -14.104 -14.618 1.00 91.06 232 GLY A C 1
ATOM 1856 O O . GLY A 1 232 ? -7.801 -14.224 -13.799 1.00 91.06 232 GLY A O 1
ATOM 1857 N N . LYS A 1 233 ? -6.735 -14.956 -15.629 1.00 87.06 233 LYS A N 1
ATOM 1858 C CA . LYS A 1 233 ? -7.510 -16.196 -15.761 1.00 87.06 233 LYS A CA 1
ATOM 1859 C C . LYS A 1 233 ? -6.635 -17.367 -15.359 1.00 87.06 233 LYS A C 1
ATOM 1861 O O . LYS A 1 233 ? -5.460 -17.399 -15.720 1.00 87.06 233 LYS A O 1
ATOM 1866 N N . ILE A 1 234 ? -7.213 -18.345 -14.664 1.00 76.81 234 ILE A N 1
ATOM 1867 C CA . ILE A 1 234 ? -6.595 -19.669 -14.620 1.00 76.81 234 ILE A CA 1
ATOM 1868 C C . ILE A 1 234 ? -6.522 -20.114 -16.081 1.00 76.81 234 ILE A C 1
ATOM 1870 O O . ILE A 1 234 ? -7.561 -20.086 -16.752 1.00 76.81 234 ILE A O 1
ATOM 1874 N N . PRO A 1 235 ? -5.342 -20.470 -16.613 1.00 62.78 235 PRO A N 1
ATOM 1875 C CA . PRO A 1 235 ? -5.281 -21.120 -17.904 1.00 62.78 235 PRO A CA 1
ATOM 1876 C C . PRO A 1 235 ? -6.090 -22.403 -17.746 1.00 62.78 235 PRO A C 1
ATOM 1878 O O . PRO A 1 235 ? -5.617 -23.374 -17.158 1.00 62.78 235 PRO A O 1
ATOM 1881 N N . ALA A 1 236 ? -7.347 -22.405 -18.198 1.00 59.25 236 ALA A N 1
ATOM 1882 C CA . ALA A 1 236 ? -8.037 -23.656 -18.439 1.00 59.25 236 ALA A CA 1
ATOM 1883 C C . ALA A 1 236 ? -7.062 -24.472 -19.285 1.00 59.25 236 ALA A C 1
ATOM 1885 O O . ALA A 1 236 ? -6.529 -23.917 -20.251 1.00 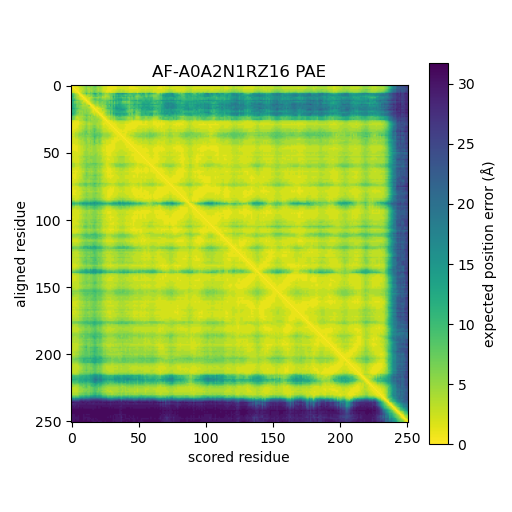59.25 236 ALA A O 1
ATOM 1886 N N . LEU A 1 237 ? -6.763 -25.712 -18.869 1.00 46.88 237 LEU A N 1
ATOM 1887 C CA . LEU A 1 237 ? -6.051 -26.703 -19.674 1.00 46.88 237 LEU A CA 1
ATOM 1888 C C . LEU A 1 237 ? -6.462 -26.462 -21.123 1.00 46.88 237 LEU A C 1
ATOM 1890 O O . LEU A 1 237 ? -7.605 -26.761 -21.475 1.00 46.88 237 LEU A O 1
ATOM 1894 N N . ARG A 1 238 ? -5.595 -25.826 -21.929 1.00 40.44 238 ARG A N 1
ATOM 1895 C CA . ARG A 1 238 ? -5.865 -25.681 -23.356 1.00 40.44 238 ARG A CA 1
ATOM 1896 C C . ARG A 1 238 ? -6.090 -27.114 -23.793 1.00 40.44 238 ARG A C 1
ATOM 1898 O O . ARG A 1 238 ? -5.161 -27.917 -23.703 1.00 40.44 238 ARG A O 1
ATOM 1905 N N . LYS A 1 239 ? -7.322 -27.471 -24.165 1.00 41.66 239 LYS A N 1
ATOM 1906 C CA . LYS A 1 239 ? -7.554 -28.741 -24.842 1.00 41.66 239 LYS A CA 1
ATOM 1907 C C . LYS A 1 239 ? -6.576 -28.720 -26.007 1.00 41.66 239 LYS A C 1
ATOM 1909 O O . LYS A 1 239 ? -6.647 -27.820 -26.841 1.00 41.66 239 LYS A O 1
ATOM 1914 N N . ALA A 1 240 ? -5.609 -29.632 -25.998 1.00 40.00 240 ALA A N 1
ATOM 1915 C CA . ALA A 1 240 ? -4.729 -29.831 -27.133 1.00 40.00 240 ALA A CA 1
ATOM 1916 C C . ALA A 1 240 ? -5.644 -30.113 -28.334 1.00 40.00 240 ALA A C 1
ATOM 1918 O O . ALA A 1 240 ? -6.284 -31.161 -28.376 1.00 40.00 240 ALA A O 1
ATOM 1919 N N . GLY A 1 241 ? -5.827 -29.131 -29.221 1.00 47.81 241 GLY A N 1
ATOM 1920 C CA . GLY A 1 241 ? -6.816 -29.248 -30.292 1.00 47.81 241 GLY A CA 1
ATOM 1921 C C . GLY A 1 241 ? -7.183 -27.963 -31.028 1.00 47.81 241 GLY A C 1
ATOM 1922 O O . GLY A 1 241 ? -7.419 -28.035 -32.226 1.00 47.81 241 GLY A O 1
ATOM 19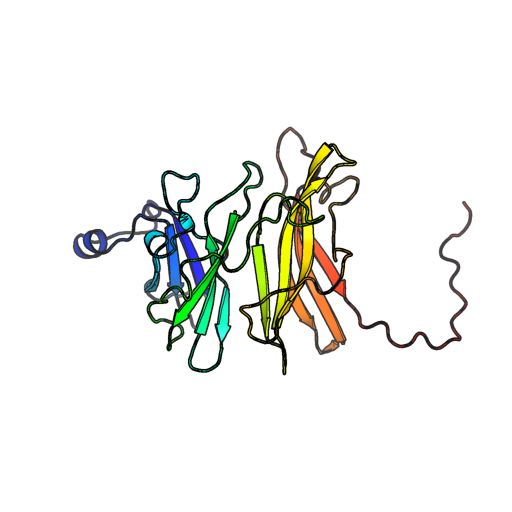23 N N . GLU A 1 242 ? -7.173 -26.788 -30.395 1.00 42.81 242 GLU A N 1
ATOM 1924 C CA . GLU A 1 242 ? -7.470 -25.533 -31.1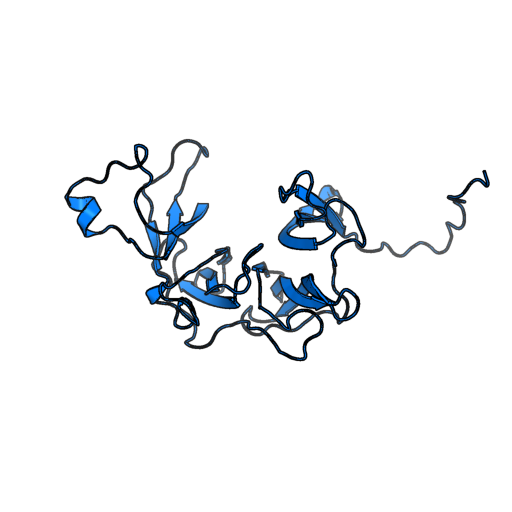12 1.00 42.81 242 GLU A CA 1
ATOM 1925 C C . GLU A 1 242 ? -6.186 -24.896 -31.657 1.00 42.81 242 GLU A C 1
ATOM 1927 O O . GLU A 1 242 ? -5.724 -23.845 -31.220 1.00 42.81 242 GLU A O 1
ATOM 1932 N N . ASN A 1 243 ? -5.581 -25.591 -32.624 1.00 47.34 243 ASN A N 1
ATOM 1933 C CA . ASN A 1 243 ? -4.731 -24.952 -33.619 1.00 47.34 243 ASN A CA 1
ATOM 1934 C C . ASN A 1 243 ? -5.648 -24.321 -34.663 1.00 47.34 243 ASN A C 1
ATOM 1936 O O . ASN A 1 243 ? -6.200 -25.023 -35.508 1.00 47.34 243 ASN A O 1
ATOM 1940 N N . GLY A 1 244 ? -5.778 -23.003 -34.623 1.00 50.00 244 GLY A N 1
ATOM 1941 C CA . GLY A 1 244 ? -6.425 -22.269 -35.695 1.00 50.00 244 GLY A CA 1
ATOM 1942 C C . GLY A 1 244 ? -6.957 -20.940 -35.217 1.00 50.00 244 GLY A C 1
ATOM 1943 O O . GLY A 1 244 ? -8.144 -20.836 -34.975 1.00 50.00 244 GLY A O 1
ATOM 1944 N N . ASP A 1 245 ? -6.076 -19.950 -35.099 1.00 38.72 245 ASP A N 1
ATOM 1945 C CA . ASP A 1 245 ? -6.435 -18.590 -35.491 1.00 38.72 245 ASP A CA 1
ATOM 1946 C C . ASP A 1 245 ? -5.163 -17.818 -35.852 1.00 38.72 245 ASP A C 1
ATOM 1948 O O . ASP A 1 245 ? -4.364 -17.398 -35.013 1.00 38.72 245 ASP A O 1
ATOM 1952 N N . ASN A 1 246 ? -4.965 -17.690 -37.165 1.00 45.03 246 ASN A N 1
ATOM 1953 C CA . ASN A 1 246 ? -4.022 -16.770 -37.781 1.00 45.03 246 ASN A CA 1
ATOM 1954 C C . ASN A 1 246 ? -4.423 -15.337 -37.408 1.00 45.03 246 ASN A C 1
ATOM 1956 O O . ASN A 1 246 ? -5.283 -14.745 -38.054 1.00 45.03 246 ASN A O 1
ATOM 1960 N N . LEU A 1 247 ? -3.776 -14.757 -36.398 1.00 39.84 247 LEU A N 1
ATOM 1961 C CA . LEU A 1 247 ? -3.972 -13.356 -36.005 1.00 39.84 247 LEU A CA 1
ATOM 1962 C C . LEU A 1 247 ? -2.966 -12.391 -36.647 1.00 39.84 247 LEU A C 1
ATOM 1964 O O . LEU A 1 247 ? -2.613 -11.378 -36.055 1.00 39.84 247 LEU A O 1
ATOM 1968 N N . PHE A 1 248 ? -2.554 -12.672 -37.885 1.00 40.31 248 PHE A N 1
ATOM 1969 C CA . PHE A 1 248 ? -1.955 -11.676 -38.775 1.00 40.31 248 PHE A CA 1
ATOM 1970 C C . PHE A 1 248 ? -2.378 -11.970 -40.221 1.00 40.31 248 PHE A C 1
ATOM 1972 O O . PHE A 1 248 ? -1.845 -12.901 -40.828 1.00 40.31 248 PHE A O 1
ATOM 1979 N N . PRO A 1 249 ? -3.319 -11.215 -40.817 1.00 37.34 249 PRO A N 1
ATOM 1980 C CA . PRO A 1 249 ? -3.341 -11.110 -42.261 1.00 37.34 249 PRO A CA 1
ATOM 1981 C C . PRO A 1 249 ? -2.145 -10.246 -42.671 1.00 37.34 249 PRO A C 1
ATOM 1983 O O . PRO A 1 249 ? -1.987 -9.124 -42.195 1.00 37.34 249 PRO A O 1
ATOM 1986 N N . ASN A 1 250 ? -1.287 -10.797 -43.529 1.00 39.69 250 ASN A N 1
ATOM 1987 C CA . ASN A 1 250 ? -0.270 -10.028 -44.236 1.00 39.69 250 ASN A CA 1
ATOM 1988 C C . ASN A 1 250 ? -0.936 -8.843 -44.953 1.00 39.69 250 ASN A C 1
ATOM 1990 O O . ASN A 1 250 ? -1.853 -9.047 -45.753 1.00 39.69 250 ASN A O 1
ATOM 1994 N N . GLY A 1 251 ? -0.444 -7.639 -44.672 1.00 37.12 251 GLY A N 1
ATOM 1995 C CA . GLY A 1 251 ? -0.767 -6.387 -45.350 1.00 37.12 251 GLY A CA 1
ATOM 1996 C C . GLY A 1 251 ? 0.316 -5.367 -45.062 1.00 37.12 251 GLY A C 1
ATOM 1997 O O . GLY A 1 251 ? 0.427 -4.984 -43.877 1.00 37.12 251 GLY A O 1
#

Mean predicted aligned error: 6.95 Å

Solvent-accessible surface area (backbone atoms only — not comparable to full-atom values): 14070 Å² total; per-residue (Å²): 90,69,44,69,44,73,39,72,75,54,82,96,75,55,84,71,48,81,72,50,58,76,75,55,72,55,56,22,28,34,34,34,35,50,58,94,72,86,75,61,67,51,78,78,40,72,29,40,54,16,84,72,42,76,56,7,31,54,99,43,98,60,36,28,54,37,73,62,45,78,42,85,49,91,84,26,28,39,36,38,30,19,21,21,65,34,73,78,90,75,56,35,22,30,20,27,35,50,22,38,20,70,44,93,81,38,65,41,46,61,75,57,81,63,68,64,37,59,46,37,77,88,41,84,49,25,28,64,11,26,13,45,69,44,80,45,80,58,97,80,34,24,40,28,46,26,24,13,21,14,68,35,76,90,79,70,41,75,37,21,24,35,33,46,30,36,19,73,80,72,62,61,75,42,71,70,53,94,66,59,82,40,67,43,38,96,62,52,63,39,29,46,31,38,60,48,67,53,75,44,77,39,78,95,72,62,28,33,41,34,40,30,34,18,24,22,68,59,60,95,82,41,78,47,78,48,78,51,77,48,80,48,60,74,80,65,79,72,65,92,75,83,83,81,80,85,89,68,80,90,127

pLDDT: mean 89.35, std 13.84, range [37.12, 98.44]

Secondary structure (DSSP, 8-state):
-EEEE-SSPPTTT----HHHHHS---SSEEEE---SSSSS-PPPEEEEEGGGSTTTTTTSSS--EEEEEEEEETTEEEEEEEEEEE-STT-EEEEEEEEEESSTTS--EES-SS-SB---TT-TTTSSEEEEEEEEE-SS-EEEEEEEEEEETTTTEEEEEEEEEEESSSSS-EES-SS-SB---SSSTTSSEEEEEEEEEEGGGTEEEEEEEEE-PPBTTB--EEEEEEEEE------TT----------

Radius of gyration: 20.67 Å; Cα contacts (8 Å, |Δi|>4): 568; chains: 1; bounding box: 46×55×68 Å

Foldseek 3Di:
DKAKDAADDDPPPDDQDPVNVVVDDGAIFIWDWDDPPVPDIDDIATAGGQVLQLQQQPVHPGGYKHDWDWDADPQAIKIKIQGHWFDVVDIFRQAIFIFTDNYPRHHTHTPDNDGLDHADCPQAAANGGQGDWDWDDDPQWIKIWTQHWDQDPVVRHIETFTFIWIGRRVRHIDTPDSDTPDTADVADAARGYWHDWDWDQDPVVQKIKIKTWGWGDDDPNDIDIDIDIDIGHDPDPPPPPPPDDDPDDDD

Nearest PDB structures (foldseek):
  6n1b-assembly1_A  TM=6.398E-01  e=8.449E-05  Flavonifractor plautii
  7zei-assembly4_D  TM=7.049E-01  e=2.555E-04  Caldicellulosiruptor hydrothermalis
  4u6d-assembly1_A  TM=5.962E-01  e=5.714E-04  Zobellia galactanivorans
  3l1f-assembly1_A-2  TM=4.487E-01  e=4.205E+00  Bos taurus
  8zjf-assembly1_A  TM=5.127E-01  e=8.088E+00  Homo sapiens

Sequence (251 aa):
IIYERHGRPIPFVEKLTKRMRKSHVRGSHIEMRSSNDLSIWSEPRLLLEAKEIPSADDYRKNPVLSHPQVLPVEGGFRLYVGSSKVGEHPASSRYVCTAFSETLDGTYIPDSQMPLVEAVPNDKWRSLGAGRMCVYKGSDSYVALQNARYWDADRKQEASAIVLLTSTDGLQWQRADDQPILVPAQRGWASEHILTCDVRYKQDEACWYCYFSATGERRYGLLRESIGLLIGKIPALRKAGENGDNLFPNG